Protein AF-A0A3A4JQU1-F1 (afdb_monomer_lite)

Foldseek 3Di:
DVVLLVVLLVLLVVLLVVLLVLCVVCPPPLLVSLQVNLQSLLVSLVVQQVSFDPPDPQDGDGLNLLSLLQNCQPSAPSSNVSSLVSNLVSLVVSDGLCSQLSNVLSVLSNVLSNVLNVVCVVPVVCLPLVNLLVSQLVSQVVSLVSLVSRPPCSVVCCVVCVVVCNPPRSVSSSVSSVSNVVSVVVVVVVVVVVVVVVVVCCCQQPDLDWDFDADPPQQAGCFTHPNVCVVVVHPGVVSRRDGDPDDDDPVVVVVVVPDPDDDDPDDPPDDPPPPPPDDPPDDDDDDD

Sequence (288 aa):
MILELIQNVALLVTLAVGLQILARRFEGRPLLYGLTTGVLFGAVGIAGMMTPMRFSPGVIYDGRSIVLSLAGLFGGPIAAIPAAVLCGAYRMHLGGAGALAGVSVVIEATALGVALHRLRQRNEAWVNPMRLWLFGLLVHVIMLLLQLMIPNSGWALLRRIGPSVLVFYPLGFLLIAQIFLDGERRRKAVKALRESEERYRGMFDNNHAVMLLLDPDQGRIVDANPAACDFYGWPADRLSRRRFPRRPSPAASRRRAKAPASPSPAAPGGWSCCASPWTPASRPSTRR

Secondary structure (DSSP, 8-state):
-HHHHHHHHHHHHHHHHHHHHHHHHTTT-HHHHHHHHHHHHHHHHHHHHHS-EEEETTEEE-SHHHHHHHHHHHHHHHHHHHHHHHHHHHHHHH-STTHHHHHHHHHHHHHHHHHHHHHHHH-GGGGSHHHHHHHHHHHHHHHHHGGGGSTTTHHHHHHHHHHHHHHHHHHHHHHHHHHHHHHHHHHHHHHHHHHHHHHHHHHHHT-SS--EEE-TTT-BEEEE-HHHHHHHTS-HHHHTTSBP-PPPPHHHHHHHTTS--------TT----------PPPPP----

Radius of gyration: 33.65 Å; chains: 1; bounding box: 87×35×104 Å

Structure (mmCIF, N/CA/C/O backbone):
data_AF-A0A3A4JQU1-F1
#
_entry.id   AF-A0A3A4JQU1-F1
#
loop_
_atom_site.group_PDB
_atom_site.id
_atom_site.type_symbol
_atom_site.label_atom_id
_atom_site.label_alt_id
_atom_site.label_comp_id
_atom_site.label_asym_id
_atom_site.label_entity_id
_atom_site.label_seq_id
_atom_site.pdbx_PDB_ins_code
_atom_site.Cartn_x
_atom_site.Cartn_y
_atom_site.Cartn_z
_atom_site.occupancy
_atom_site.B_iso_or_equiv
_atom_site.auth_seq_id
_atom_site.auth_comp_id
_atom_site.auth_asym_id
_atom_site.auth_atom_id
_atom_site.pdbx_PDB_model_num
ATOM 1 N N . MET A 1 1 ? 3.089 -12.435 -21.900 1.00 62.28 1 MET A N 1
ATOM 2 C CA . MET A 1 1 ? 2.448 -11.139 -21.589 1.00 62.28 1 MET A CA 1
ATOM 3 C C . MET A 1 1 ? 1.292 -11.255 -20.593 1.00 62.28 1 MET A C 1
ATOM 5 O O . MET A 1 1 ? 1.471 -10.818 -19.469 1.00 62.28 1 MET A O 1
ATOM 9 N N . ILE A 1 2 ? 0.132 -11.852 -20.923 1.00 66.88 2 ILE A N 1
ATOM 10 C CA . ILE A 1 2 ? -1.003 -11.930 -19.964 1.00 66.88 2 ILE A CA 1
ATOM 11 C C . ILE A 1 2 ? -0.654 -12.782 -18.729 1.00 66.88 2 ILE A C 1
ATOM 13 O O . ILE A 1 2 ? -0.914 -12.363 -17.607 1.00 66.88 2 ILE A O 1
ATOM 17 N N . LEU A 1 3 ? -0.001 -13.935 -18.919 1.00 67.31 3 LEU A N 1
ATOM 18 C CA . LEU A 1 3 ? 0.412 -14.815 -17.816 1.00 67.31 3 LEU A CA 1
ATOM 19 C C . LEU A 1 3 ? 1.391 -14.130 -16.842 1.00 67.31 3 LEU A C 1
ATOM 21 O O . LEU A 1 3 ? 1.248 -14.255 -15.631 1.00 67.31 3 LEU A O 1
ATOM 25 N N . GLU A 1 4 ? 2.342 -13.357 -17.370 1.00 67.38 4 GLU A N 1
ATOM 26 C CA . GLU A 1 4 ? 3.329 -12.600 -16.581 1.00 67.38 4 GLU A CA 1
ATOM 27 C C . GLU A 1 4 ? 2.659 -11.455 -15.805 1.00 67.38 4 GLU A C 1
ATOM 29 O O . GLU A 1 4 ? 3.001 -11.182 -14.655 1.00 67.38 4 GLU A O 1
ATOM 34 N N . LEU A 1 5 ? 1.652 -10.807 -16.402 1.00 65.44 5 LEU A N 1
ATOM 35 C CA . LEU A 1 5 ? 0.850 -9.791 -15.723 1.00 65.44 5 LEU A CA 1
ATOM 36 C C . LEU A 1 5 ? 0.054 -10.403 -14.559 1.00 65.44 5 LEU A C 1
ATOM 38 O O . LEU A 1 5 ? 0.039 -9.843 -13.465 1.00 65.44 5 LEU A O 1
ATOM 42 N N . ILE A 1 6 ? -0.549 -11.577 -14.770 1.00 70.06 6 ILE A N 1
ATOM 43 C CA . ILE A 1 6 ? -1.281 -12.315 -13.732 1.00 70.06 6 ILE A CA 1
ATOM 44 C C . ILE A 1 6 ? -0.345 -12.720 -12.586 1.00 70.06 6 ILE A C 1
ATOM 46 O O . ILE A 1 6 ? -0.696 -12.530 -11.423 1.00 70.06 6 ILE A O 1
ATOM 50 N N . GLN A 1 7 ? 0.857 -13.222 -12.887 1.00 71.31 7 GLN A N 1
ATOM 51 C CA . GLN A 1 7 ? 1.850 -13.588 -11.869 1.00 71.31 7 GLN A CA 1
ATOM 52 C C . GLN A 1 7 ? 2.287 -12.384 -11.023 1.00 71.31 7 GLN A C 1
ATOM 54 O O . GLN A 1 7 ? 2.342 -12.480 -9.796 1.00 71.31 7 GLN A O 1
ATOM 59 N N . ASN A 1 8 ? 2.518 -11.228 -11.651 1.00 68.38 8 ASN A N 1
ATOM 60 C CA . ASN A 1 8 ? 2.860 -9.995 -10.939 1.00 68.38 8 ASN A CA 1
ATOM 61 C C . ASN A 1 8 ? 1.721 -9.505 -10.033 1.00 68.38 8 ASN A C 1
ATOM 63 O O . ASN A 1 8 ? 1.962 -9.108 -8.892 1.00 68.38 8 ASN A O 1
ATOM 67 N N . VAL A 1 9 ? 0.470 -9.582 -10.496 1.00 69.75 9 VAL A N 1
ATOM 68 C CA . VAL A 1 9 ? -0.702 -9.263 -9.665 1.00 69.75 9 VAL A CA 1
ATOM 69 C C . VAL A 1 9 ? -0.834 -10.252 -8.501 1.00 69.75 9 VAL A C 1
ATOM 71 O O . VAL A 1 9 ? -1.075 -9.828 -7.373 1.00 69.75 9 VAL A O 1
ATOM 74 N N . ALA A 1 10 ? -0.612 -11.549 -8.725 1.00 73.62 10 ALA A N 1
ATOM 75 C CA . ALA A 1 10 ? -0.667 -12.567 -7.675 1.00 73.62 10 ALA A CA 1
ATOM 76 C C . ALA A 1 10 ? 0.396 -12.346 -6.583 1.00 73.62 10 ALA A C 1
ATOM 78 O O . ALA A 1 10 ? 0.089 -12.453 -5.392 1.00 73.62 10 ALA A O 1
ATOM 79 N N . LEU A 1 11 ? 1.621 -11.969 -6.963 1.00 74.94 11 LEU A N 1
ATOM 80 C CA . LEU A 1 11 ? 2.681 -11.585 -6.024 1.00 74.94 11 LEU A CA 1
ATOM 81 C C . LEU A 1 11 ? 2.269 -10.378 -5.170 1.00 74.94 11 LEU A C 1
ATOM 83 O O . LEU A 1 11 ? 2.434 -10.389 -3.950 1.00 74.94 11 LEU A O 1
ATOM 87 N N . LEU A 1 12 ? 1.672 -9.363 -5.795 1.00 71.69 12 LEU A N 1
ATOM 88 C CA . LEU A 1 12 ? 1.203 -8.152 -5.119 1.00 71.69 12 LEU A CA 1
ATOM 89 C C . LEU A 1 12 ? 0.024 -8.414 -4.169 1.00 71.69 12 LEU A C 1
ATOM 91 O O . LEU A 1 12 ? -0.039 -7.839 -3.082 1.00 71.69 12 LEU A O 1
ATOM 95 N N . VAL A 1 13 ? -0.890 -9.314 -4.533 1.00 74.31 13 VAL A N 1
ATOM 96 C CA . VAL A 1 13 ? -1.981 -9.749 -3.646 1.00 74.31 13 VAL A CA 1
ATOM 97 C C . VAL A 1 13 ? -1.434 -10.565 -2.473 1.00 74.31 13 VAL A C 1
ATOM 99 O O . VAL A 1 13 ? -1.819 -10.335 -1.327 1.00 74.31 13 VAL A O 1
ATOM 102 N N . THR A 1 14 ? -0.484 -11.466 -2.727 1.00 78.44 14 THR A N 1
ATOM 103 C CA . THR A 1 14 ? 0.182 -12.256 -1.677 1.00 78.44 14 THR A CA 1
ATOM 104 C C . THR A 1 14 ? 0.892 -11.344 -0.677 1.00 78.44 14 THR A C 1
ATOM 106 O O . THR A 1 14 ? 0.777 -11.531 0.534 1.00 78.44 14 THR A O 1
ATOM 109 N N . LEU A 1 15 ? 1.549 -10.294 -1.170 1.00 78.94 15 LEU A N 1
ATOM 110 C CA . LEU A 1 15 ? 2.153 -9.248 -0.353 1.00 78.94 15 LEU A CA 1
ATOM 111 C C . LEU A 1 15 ? 1.121 -8.518 0.517 1.00 78.94 15 LEU A C 1
ATOM 113 O O . LEU A 1 15 ? 1.362 -8.318 1.707 1.00 78.94 15 LEU A O 1
ATOM 117 N N . ALA A 1 16 ? -0.041 -8.166 -0.043 1.00 72.75 16 ALA A N 1
ATOM 118 C CA . ALA A 1 16 ? -1.130 -7.538 0.706 1.00 72.75 16 ALA A CA 1
ATOM 119 C C . ALA A 1 16 ? -1.563 -8.394 1.904 1.00 72.75 16 ALA A C 1
ATOM 121 O O . ALA A 1 16 ? -1.703 -7.895 3.023 1.00 72.75 16 ALA A O 1
ATOM 122 N N . VAL A 1 17 ? -1.723 -9.702 1.687 1.00 74.69 17 VAL A N 1
ATOM 123 C CA . VAL A 1 17 ? -2.080 -10.659 2.743 1.00 74.69 17 VAL A CA 1
ATOM 124 C C . VAL A 1 17 ? -0.936 -10.831 3.750 1.00 74.69 17 VAL A C 1
ATOM 126 O O . VAL A 1 17 ? -1.167 -10.811 4.960 1.00 74.69 17 VAL A O 1
ATOM 129 N N . GLY A 1 18 ? 0.308 -10.933 3.281 1.00 78.00 18 GLY A N 1
ATOM 130 C CA . GLY A 1 18 ? 1.489 -11.056 4.139 1.00 78.00 18 GLY A CA 1
ATOM 131 C C . GLY A 1 18 ? 1.634 -9.875 5.101 1.00 78.00 18 GLY A C 1
ATOM 132 O O . GLY A 1 18 ? 1.809 -10.067 6.305 1.00 78.00 18 GLY A O 1
ATOM 133 N N . LEU A 1 19 ? 1.453 -8.649 4.610 1.00 76.06 19 LEU A N 1
ATOM 134 C CA . LEU A 1 19 ? 1.506 -7.440 5.439 1.00 76.06 19 LEU A CA 1
ATOM 135 C C . LEU A 1 19 ? 0.354 -7.362 6.427 1.00 76.06 19 LEU A C 1
ATOM 137 O O . LEU A 1 19 ? 0.529 -6.914 7.563 1.00 76.06 19 LEU A O 1
ATOM 141 N N . GLN A 1 20 ? -0.811 -7.880 6.045 1.00 73.56 20 GLN A N 1
ATOM 142 C CA . GLN A 1 20 ? -1.904 -8.027 6.982 1.00 73.56 20 GLN A CA 1
ATOM 143 C C . GLN A 1 20 ? -1.524 -8.936 8.165 1.00 73.56 20 GLN A C 1
ATOM 145 O O . GLN A 1 20 ? -1.777 -8.576 9.321 1.00 73.56 20 GLN A O 1
ATOM 150 N N . ILE A 1 21 ? -0.904 -10.083 7.91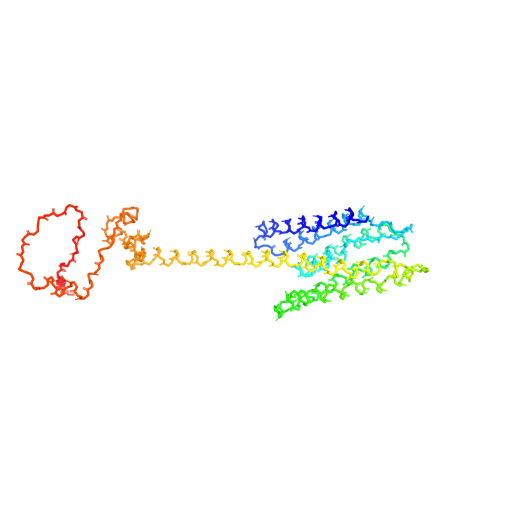3 1.00 78.25 21 ILE A N 1
ATOM 151 C CA . ILE A 1 21 ? -0.445 -10.986 8.977 1.00 78.25 21 ILE A CA 1
ATOM 152 C C . ILE A 1 21 ? 0.622 -10.292 9.834 1.00 78.25 21 ILE A C 1
ATOM 154 O O . ILE A 1 21 ? 0.538 -10.293 11.064 1.00 78.25 21 ILE A O 1
ATOM 158 N N . LEU A 1 22 ? 1.573 -9.616 9.190 1.00 79.75 22 LEU A N 1
ATOM 159 C CA . LEU A 1 22 ? 2.697 -8.963 9.851 1.00 79.75 22 LEU A CA 1
ATOM 160 C C . LEU A 1 22 ? 2.257 -7.847 10.804 1.00 79.75 22 LEU A C 1
ATOM 162 O O . LEU A 1 22 ? 2.709 -7.798 11.948 1.00 79.75 22 LEU A O 1
ATOM 166 N N . ALA A 1 23 ? 1.309 -7.002 10.387 1.00 76.44 23 ALA A N 1
ATOM 167 C CA . ALA A 1 23 ? 0.811 -5.931 11.251 1.00 76.44 23 ALA A CA 1
ATOM 168 C C . ALA A 1 23 ? 0.015 -6.444 12.460 1.00 76.44 23 ALA A C 1
ATOM 170 O O . ALA A 1 23 ? -0.083 -5.726 13.447 1.00 76.44 23 ALA A O 1
ATOM 171 N N . ARG A 1 24 ? -0.526 -7.672 12.421 1.00 75.31 24 ARG A N 1
ATOM 172 C CA . ARG A 1 24 ? -1.106 -8.308 13.620 1.00 75.31 24 ARG A CA 1
ATOM 173 C C . ARG A 1 24 ? -0.022 -8.859 14.546 1.00 75.31 24 ARG A C 1
ATOM 175 O O . ARG A 1 24 ? -0.176 -8.832 15.757 1.00 75.31 24 ARG A O 1
ATOM 182 N N . ARG A 1 25 ? 1.070 -9.383 13.982 1.00 82.06 25 ARG A N 1
ATOM 183 C CA . ARG A 1 25 ? 2.142 -10.035 14.749 1.00 82.06 25 ARG A CA 1
ATOM 184 C C . ARG A 1 25 ? 3.042 -9.048 15.491 1.00 82.06 25 ARG A C 1
ATOM 186 O O . ARG A 1 25 ? 3.527 -9.381 16.566 1.00 82.06 25 ARG A O 1
ATOM 193 N N . PHE A 1 26 ? 3.271 -7.867 14.923 1.00 81.38 26 PHE A N 1
ATOM 194 C CA . PHE A 1 26 ? 4.169 -6.842 15.472 1.00 81.38 26 PHE A CA 1
ATOM 195 C C . PHE A 1 26 ? 3.423 -5.636 16.060 1.00 81.38 26 PHE A C 1
ATOM 197 O O . PHE A 1 26 ? 3.958 -4.523 16.101 1.00 81.38 26 PHE A O 1
ATOM 204 N N . GLU A 1 27 ? 2.191 -5.848 16.526 1.00 75.00 27 GLU A N 1
ATOM 205 C CA . GLU A 1 27 ? 1.422 -4.817 17.218 1.00 75.00 27 GLU A CA 1
ATOM 206 C C . GLU A 1 27 ? 2.215 -4.319 18.448 1.00 75.00 27 GLU A C 1
ATOM 208 O O . GLU A 1 27 ? 2.646 -5.106 19.288 1.00 75.00 27 GLU A O 1
ATOM 213 N N . GLY A 1 28 ? 2.505 -3.012 18.501 1.00 77.38 28 GLY A N 1
ATOM 214 C CA . GLY A 1 28 ? 3.298 -2.381 19.569 1.00 77.38 28 GLY A CA 1
ATOM 215 C C . GLY A 1 28 ? 4.801 -2.189 19.299 1.00 77.38 28 GLY A C 1
ATOM 216 O O . GLY A 1 28 ? 5.469 -1.545 20.104 1.00 77.38 28 GLY A O 1
ATOM 217 N N . ARG A 1 29 ? 5.361 -2.671 18.175 1.00 87.69 29 ARG A N 1
ATOM 218 C CA . ARG A 1 29 ? 6.782 -2.452 17.809 1.00 87.69 29 ARG A CA 1
ATOM 219 C C . ARG A 1 29 ? 6.925 -1.813 16.415 1.00 87.69 29 ARG A C 1
ATOM 221 O O . ARG A 1 29 ? 7.234 -2.518 15.451 1.00 87.69 29 ARG A O 1
ATOM 228 N N . PRO A 1 30 ? 6.742 -0.482 16.282 1.00 86.00 30 PRO A N 1
ATOM 229 C CA . PRO A 1 30 ? 6.632 0.186 14.979 1.00 86.00 30 PRO A CA 1
ATOM 230 C C . PRO A 1 30 ? 7.903 0.085 14.124 1.00 86.00 30 PRO A C 1
ATOM 232 O O . PRO A 1 30 ? 7.806 -0.066 12.908 1.00 86.00 30 PRO A O 1
ATOM 235 N N . LEU A 1 31 ? 9.089 0.102 14.746 1.00 87.88 31 LEU A N 1
ATOM 236 C CA . LEU A 1 31 ? 10.363 -0.027 14.031 1.00 87.88 31 LEU A CA 1
ATOM 237 C C . LEU A 1 31 ? 10.530 -1.419 13.401 1.00 87.88 31 LEU A C 1
ATOM 239 O O . LEU A 1 31 ? 10.843 -1.524 12.218 1.00 87.88 31 LEU A O 1
ATOM 243 N N . LEU A 1 32 ? 10.277 -2.486 14.170 1.00 87.62 32 LEU A N 1
ATOM 244 C CA . LEU A 1 32 ? 10.359 -3.864 13.670 1.00 87.62 32 LEU A CA 1
ATOM 245 C C . LEU A 1 32 ? 9.312 -4.128 12.591 1.00 87.62 32 LEU A C 1
ATOM 247 O O . LEU A 1 32 ? 9.628 -4.751 11.579 1.00 87.62 32 LEU A O 1
ATOM 251 N N . TYR A 1 33 ? 8.089 -3.628 12.777 1.00 87.75 33 TYR A N 1
ATOM 252 C CA . TYR A 1 33 ? 7.047 -3.716 11.759 1.00 87.75 33 TYR A CA 1
ATOM 253 C C . TYR A 1 33 ? 7.476 -3.033 10.454 1.00 87.75 33 TYR A C 1
ATOM 255 O O . TYR A 1 33 ? 7.357 -3.632 9.388 1.00 87.75 33 TYR A O 1
ATOM 263 N N . GLY A 1 34 ? 8.029 -1.817 10.525 1.00 87.94 34 GLY A N 1
ATOM 264 C CA . GLY A 1 34 ? 8.513 -1.092 9.350 1.00 87.94 34 GLY A CA 1
ATOM 265 C C . GLY A 1 34 ? 9.653 -1.817 8.631 1.00 87.94 34 GLY A C 1
ATOM 266 O O . GLY A 1 34 ? 9.590 -1.993 7.416 1.00 87.94 34 GLY A O 1
ATOM 267 N N . LEU A 1 35 ? 10.652 -2.305 9.374 1.00 91.38 35 LEU A N 1
ATOM 268 C CA . LEU A 1 35 ? 11.801 -3.015 8.805 1.00 91.38 35 LEU A CA 1
ATOM 269 C C . LEU A 1 35 ? 11.381 -4.327 8.124 1.00 91.38 35 LEU A C 1
ATOM 271 O O . LEU A 1 35 ? 11.733 -4.573 6.974 1.00 91.38 35 LEU A O 1
ATOM 275 N N . THR A 1 36 ? 10.587 -5.150 8.813 1.00 89.62 36 THR A N 1
ATOM 276 C CA . THR A 1 36 ? 10.103 -6.436 8.279 1.00 89.62 36 THR A CA 1
ATOM 277 C C . THR A 1 36 ? 9.179 -6.241 7.076 1.00 89.62 36 THR A C 1
ATOM 279 O O . THR A 1 36 ? 9.298 -6.963 6.088 1.00 89.62 36 THR A O 1
ATOM 282 N N . THR A 1 37 ? 8.324 -5.215 7.109 1.00 89.25 37 THR A N 1
ATOM 283 C CA . THR A 1 37 ? 7.505 -4.792 5.964 1.00 89.25 37 THR A CA 1
ATOM 284 C C . THR A 1 37 ? 8.382 -4.393 4.778 1.00 89.25 37 THR A C 1
ATOM 286 O O . THR A 1 37 ? 8.141 -4.848 3.662 1.00 89.25 37 THR A O 1
ATOM 289 N N . GLY A 1 38 ? 9.427 -3.595 5.010 1.00 91.88 38 GLY A N 1
ATOM 290 C CA . GLY A 1 38 ? 10.372 -3.180 3.973 1.00 91.88 38 GLY A CA 1
ATOM 291 C C . GLY A 1 38 ? 11.119 -4.348 3.333 1.00 91.88 38 GLY A C 1
ATOM 292 O O . GLY A 1 38 ? 11.214 -4.420 2.110 1.00 91.88 38 GLY A O 1
ATOM 293 N N . VAL A 1 39 ? 11.582 -5.308 4.138 1.00 92.62 39 VAL A N 1
ATOM 294 C CA . VAL A 1 39 ? 12.210 -6.541 3.633 1.00 92.62 39 VAL A CA 1
ATOM 295 C C . VAL A 1 39 ? 11.231 -7.347 2.779 1.00 92.62 39 VAL A C 1
ATOM 297 O O . VAL A 1 39 ? 11.609 -7.817 1.710 1.00 92.62 39 VAL A O 1
ATOM 300 N N . LEU A 1 40 ? 9.967 -7.466 3.197 1.00 91.38 40 LEU A N 1
ATOM 301 C CA . LEU A 1 40 ? 8.946 -8.187 2.437 1.00 91.38 40 LEU A CA 1
ATOM 302 C C . LEU A 1 40 ? 8.645 -7.510 1.088 1.00 91.38 40 LEU A C 1
ATOM 304 O O . LEU A 1 40 ? 8.607 -8.185 0.061 1.00 91.38 40 LEU A O 1
ATOM 308 N N . PHE A 1 41 ? 8.487 -6.180 1.071 1.00 91.94 41 PHE A N 1
ATOM 309 C CA . PHE A 1 41 ? 8.359 -5.409 -0.171 1.00 91.94 41 PHE A CA 1
ATOM 310 C C . PHE A 1 41 ? 9.585 -5.597 -1.076 1.00 91.94 41 PHE A C 1
ATOM 312 O O . PHE A 1 41 ? 9.427 -5.808 -2.277 1.00 91.94 41 PHE A O 1
ATOM 319 N N . GLY A 1 42 ? 10.796 -5.571 -0.512 1.00 91.56 42 GLY A N 1
ATOM 320 C CA . GLY A 1 42 ? 12.036 -5.827 -1.246 1.00 91.56 42 GLY A CA 1
ATOM 321 C C . GLY A 1 42 ? 12.085 -7.230 -1.857 1.00 91.56 42 GLY A C 1
ATOM 322 O O . GLY A 1 42 ? 12.377 -7.373 -3.040 1.00 91.56 42 GLY A O 1
ATOM 323 N N . ALA A 1 43 ? 11.724 -8.262 -1.092 1.00 90.44 43 ALA A N 1
ATOM 324 C CA . ALA A 1 43 ? 11.673 -9.643 -1.571 1.00 90.44 43 ALA A CA 1
ATOM 325 C C . ALA A 1 43 ? 10.663 -9.820 -2.716 1.00 90.44 43 ALA A C 1
ATOM 327 O O . ALA A 1 43 ? 10.971 -10.466 -3.715 1.00 90.44 43 ALA A O 1
ATOM 328 N N . VAL A 1 44 ? 9.483 -9.201 -2.612 1.00 88.12 44 VAL A N 1
ATOM 329 C CA . VAL A 1 44 ? 8.475 -9.234 -3.683 1.00 88.12 44 VAL A CA 1
ATOM 330 C C . VAL A 1 44 ? 8.930 -8.452 -4.914 1.00 88.12 44 VAL A C 1
ATOM 332 O O . VAL A 1 44 ? 8.718 -8.907 -6.035 1.00 88.12 44 VAL A O 1
ATOM 335 N N . GLY A 1 45 ? 9.608 -7.318 -4.729 1.00 87.81 45 GLY A N 1
ATOM 336 C CA . GLY A 1 45 ? 10.221 -6.574 -5.828 1.00 87.81 45 GLY A CA 1
ATOM 337 C C . GLY A 1 45 ? 11.284 -7.395 -6.565 1.00 87.81 45 GLY A C 1
ATOM 338 O O . GLY A 1 45 ? 11.268 -7.445 -7.793 1.00 87.81 45 GLY A O 1
ATOM 339 N N . ILE A 1 46 ? 12.145 -8.108 -5.830 1.00 89.94 46 ILE A N 1
ATOM 340 C CA . ILE A 1 46 ? 13.135 -9.038 -6.397 1.00 89.94 46 ILE A CA 1
ATOM 341 C C . ILE A 1 46 ? 12.443 -10.197 -7.128 1.00 89.94 46 ILE A C 1
ATOM 343 O O . ILE A 1 46 ? 12.815 -10.509 -8.255 1.00 89.94 46 ILE A O 1
ATOM 347 N N . ALA A 1 47 ? 11.402 -10.800 -6.550 1.00 84.94 47 ALA A N 1
ATOM 348 C CA . ALA A 1 47 ? 10.641 -11.863 -7.210 1.00 84.94 47 ALA A CA 1
ATOM 349 C C . ALA A 1 47 ? 10.003 -11.390 -8.534 1.00 84.94 47 ALA A C 1
ATOM 351 O O . ALA A 1 47 ? 10.032 -12.111 -9.534 1.00 84.94 47 ALA A O 1
ATOM 352 N N . GLY A 1 48 ? 9.501 -10.151 -8.573 1.00 80.12 48 GLY A N 1
ATOM 353 C CA . GLY A 1 48 ? 9.034 -9.516 -9.808 1.00 80.12 48 GLY A CA 1
ATOM 354 C C . GLY A 1 48 ? 10.155 -9.313 -10.836 1.00 80.12 48 GLY A C 1
ATOM 355 O O . GLY A 1 48 ? 9.951 -9.535 -12.025 1.00 80.12 48 GLY A O 1
ATOM 356 N N . MET A 1 49 ? 11.369 -8.968 -10.393 1.00 82.38 49 MET A N 1
ATOM 357 C CA . MET A 1 49 ? 12.550 -8.863 -11.265 1.00 82.38 49 MET A CA 1
ATOM 358 C C . MET A 1 49 ? 13.026 -10.224 -11.806 1.00 82.38 49 MET A C 1
ATOM 360 O O . MET A 1 49 ? 13.606 -10.272 -12.890 1.00 82.38 49 MET A O 1
ATOM 364 N N . MET A 1 50 ? 12.793 -11.322 -11.074 1.00 79.12 50 MET A N 1
ATOM 365 C CA . MET A 1 50 ? 13.139 -12.694 -11.488 1.00 79.12 50 MET A CA 1
ATOM 366 C C . MET A 1 50 ? 12.213 -13.254 -12.574 1.00 79.12 50 MET A C 1
ATOM 368 O O . MET A 1 50 ? 12.593 -14.182 -13.287 1.00 79.12 50 MET A O 1
ATOM 372 N N . THR A 1 51 ? 11.027 -12.668 -12.743 1.00 72.62 51 THR A N 1
ATOM 373 C CA . THR A 1 51 ? 10.045 -13.028 -13.778 1.00 72.62 51 THR A CA 1
ATOM 374 C C . THR A 1 51 ? 9.849 -11.872 -14.770 1.00 72.62 51 THR A C 1
ATOM 376 O O . THR A 1 51 ? 8.740 -11.363 -14.942 1.00 72.62 51 THR A O 1
ATOM 379 N N . PRO A 1 52 ? 10.929 -11.402 -15.429 1.00 69.31 52 PRO A N 1
ATOM 380 C CA . PRO A 1 52 ? 10.859 -10.198 -16.233 1.00 69.31 52 PRO A CA 1
ATOM 381 C C . PRO A 1 52 ? 10.082 -10.444 -17.525 1.00 69.31 52 PRO A C 1
ATOM 383 O O . PRO A 1 52 ? 10.327 -11.433 -18.219 1.00 69.31 52 PRO A O 1
ATOM 386 N N . MET A 1 53 ? 9.238 -9.490 -17.922 1.00 64.44 53 MET A N 1
ATOM 387 C CA . MET A 1 53 ? 8.689 -9.495 -19.277 1.00 64.44 53 MET A CA 1
ATOM 388 C C . MET A 1 53 ? 9.824 -9.187 -20.261 1.00 64.44 53 MET A C 1
ATOM 390 O O . MET A 1 53 ? 10.358 -8.072 -20.296 1.00 64.44 53 MET A O 1
ATOM 394 N N . ARG A 1 54 ? 10.239 -10.191 -21.041 1.00 58.38 54 ARG A N 1
ATOM 395 C CA . ARG A 1 54 ? 11.352 -10.076 -21.996 1.00 58.38 54 ARG A CA 1
ATOM 396 C C . ARG A 1 54 ? 10.847 -9.537 -23.332 1.00 58.38 54 ARG A C 1
ATOM 398 O O . ARG A 1 54 ? 10.269 -10.270 -24.127 1.00 58.38 54 ARG A O 1
ATOM 405 N N . PHE A 1 55 ? 11.087 -8.252 -23.595 1.00 58.47 55 PHE A N 1
ATOM 406 C CA . PHE A 1 55 ? 10.669 -7.597 -24.842 1.00 58.47 55 PHE A CA 1
ATOM 407 C C . PHE A 1 55 ? 11.790 -7.473 -25.892 1.00 58.47 55 PHE A C 1
ATOM 409 O O . PHE A 1 55 ? 11.473 -7.334 -27.074 1.00 58.47 55 PHE A O 1
ATOM 416 N N . SER A 1 56 ? 13.062 -7.498 -25.467 1.00 56.00 56 SER A N 1
ATOM 417 C CA . SER A 1 56 ? 14.295 -7.443 -26.281 1.00 56.00 56 SER A CA 1
ATOM 418 C C . SER A 1 56 ? 15.502 -7.894 -25.422 1.00 56.00 56 SER A C 1
ATOM 420 O O . SER A 1 56 ? 15.409 -7.777 -24.192 1.00 56.00 56 SER A O 1
ATOM 422 N N . PRO A 1 57 ? 16.626 -8.397 -25.982 1.00 52.12 57 PRO A N 1
ATOM 423 C CA . PRO A 1 57 ? 17.800 -8.778 -25.192 1.00 52.12 57 PRO A CA 1
ATOM 424 C C . PRO A 1 57 ? 18.312 -7.612 -24.327 1.00 52.12 57 PRO A C 1
ATOM 426 O O . PRO A 1 57 ? 18.589 -6.527 -24.830 1.00 52.12 57 PRO A O 1
ATOM 429 N N . GLY A 1 58 ? 18.416 -7.822 -23.011 1.00 54.72 58 GLY A N 1
ATOM 430 C CA . GLY A 1 58 ? 18.960 -6.837 -22.060 1.00 54.72 58 GLY A CA 1
ATOM 431 C C . GLY A 1 58 ? 17.968 -5.808 -21.497 1.00 54.72 58 GLY A C 1
ATOM 432 O O . GLY A 1 58 ? 18.342 -5.031 -20.615 1.00 54.72 58 GLY A O 1
ATOM 433 N N . VAL A 1 59 ? 16.703 -5.813 -21.936 1.00 56.38 59 VAL A N 1
ATOM 434 C CA . VAL A 1 59 ? 15.667 -4.890 -21.445 1.00 56.38 59 VAL A CA 1
ATOM 435 C C . VAL A 1 59 ? 14.606 -5.652 -20.648 1.00 56.38 59 VAL A C 1
ATOM 437 O O . VAL A 1 59 ? 13.813 -6.410 -21.202 1.00 56.38 59 VAL A O 1
ATOM 440 N N . ILE A 1 60 ? 14.606 -5.432 -19.332 1.00 61.06 60 ILE A N 1
ATOM 441 C CA . ILE A 1 60 ? 13.745 -6.098 -18.346 1.00 61.06 60 ILE A CA 1
ATOM 442 C C . ILE A 1 60 ? 12.711 -5.098 -17.817 1.00 61.06 60 ILE A C 1
ATOM 444 O O . ILE A 1 60 ? 13.098 -4.061 -17.274 1.00 61.06 60 ILE A O 1
ATOM 448 N N . TYR A 1 61 ? 11.422 -5.430 -17.954 1.00 65.62 61 TYR A N 1
ATOM 449 C CA . TYR A 1 61 ? 10.304 -4.700 -17.347 1.00 65.62 61 TYR A CA 1
ATOM 450 C C . TYR A 1 61 ? 9.560 -5.604 -16.373 1.00 65.62 61 TYR A C 1
ATOM 452 O O . TYR A 1 61 ? 9.199 -6.731 -16.710 1.00 65.62 61 TYR A O 1
ATOM 460 N N . ASP A 1 62 ? 9.323 -5.086 -15.176 1.00 73.25 62 ASP A N 1
ATOM 461 C CA . ASP A 1 62 ? 8.658 -5.783 -14.081 1.00 73.25 62 ASP A CA 1
ATOM 462 C C . ASP A 1 62 ? 7.694 -4.825 -13.354 1.00 73.25 62 ASP A C 1
ATOM 464 O O . ASP A 1 62 ? 7.592 -3.642 -13.689 1.00 73.25 62 ASP A O 1
ATOM 468 N N . GLY A 1 63 ? 6.937 -5.343 -12.386 1.00 74.25 63 GLY A N 1
ATOM 469 C CA . GLY A 1 63 ? 5.998 -4.566 -11.569 1.00 74.25 63 GLY A CA 1
ATOM 470 C C . GLY A 1 63 ? 6.638 -3.799 -10.403 1.00 74.25 63 GLY A C 1
ATOM 471 O O . GLY A 1 63 ? 5.914 -3.384 -9.496 1.00 74.25 63 GLY A O 1
ATOM 472 N N . ARG A 1 64 ? 7.971 -3.627 -10.356 1.00 87.12 64 ARG A N 1
ATOM 473 C CA . ARG A 1 64 ? 8.663 -3.122 -9.153 1.00 87.12 64 ARG A CA 1
ATOM 474 C C . ARG A 1 64 ? 8.322 -1.686 -8.784 1.00 87.12 64 ARG A C 1
ATOM 476 O O . ARG A 1 64 ? 8.345 -1.363 -7.601 1.00 87.12 64 ARG A O 1
ATOM 483 N N . SER A 1 65 ? 8.021 -0.829 -9.761 1.00 90.69 65 SER A N 1
ATOM 484 C CA . SER A 1 65 ? 7.632 0.565 -9.506 1.00 90.69 65 SER A CA 1
ATOM 485 C C . SER A 1 65 ? 6.390 0.608 -8.615 1.00 90.69 65 SER A C 1
ATOM 487 O O . SER A 1 65 ? 6.369 1.323 -7.620 1.00 90.69 65 SER A O 1
ATOM 489 N N . ILE A 1 66 ? 5.407 -0.256 -8.893 1.00 91.12 66 ILE A N 1
ATOM 490 C CA . ILE A 1 66 ? 4.193 -0.404 -8.086 1.00 91.12 66 ILE A CA 1
ATOM 491 C C . ILE A 1 66 ? 4.555 -0.861 -6.669 1.00 91.12 66 ILE A C 1
ATOM 493 O O . ILE A 1 66 ? 4.151 -0.220 -5.701 1.00 91.12 66 ILE A O 1
ATOM 497 N N . VAL A 1 67 ? 5.354 -1.927 -6.537 1.00 91.62 67 VAL A N 1
ATOM 498 C CA . VAL A 1 67 ? 5.784 -2.476 -5.236 1.00 91.62 67 VAL A CA 1
ATOM 499 C C . VAL A 1 67 ? 6.481 -1.405 -4.385 1.00 91.62 67 VAL A C 1
ATOM 501 O O . VAL A 1 67 ? 6.135 -1.221 -3.220 1.00 91.62 67 VAL A O 1
ATOM 504 N N . LEU A 1 68 ? 7.438 -0.675 -4.962 1.00 94.56 68 LEU A N 1
ATOM 505 C CA . LEU A 1 68 ? 8.247 0.326 -4.261 1.00 94.56 68 LEU A CA 1
ATOM 506 C C . LEU A 1 68 ? 7.451 1.586 -3.910 1.00 94.56 68 LEU A C 1
ATOM 508 O O . LEU A 1 68 ? 7.580 2.104 -2.798 1.00 94.56 68 LEU A O 1
ATOM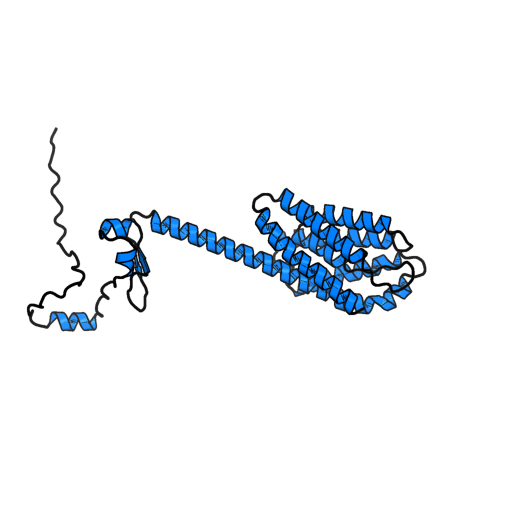 512 N N . SER A 1 69 ? 6.572 2.048 -4.802 1.00 95.25 69 SER A N 1
ATOM 513 C CA . SER A 1 69 ? 5.662 3.152 -4.491 1.00 95.25 69 SER A CA 1
ATOM 514 C C . SER A 1 69 ? 4.680 2.790 -3.379 1.00 95.25 69 SER A C 1
ATOM 516 O O . SER A 1 69 ? 4.419 3.623 -2.511 1.00 95.25 69 SER A O 1
ATOM 518 N N . LEU A 1 70 ? 4.175 1.552 -3.343 1.00 93.75 70 LEU A N 1
ATOM 519 C CA . LEU A 1 70 ? 3.331 1.060 -2.248 1.00 93.75 70 LEU A CA 1
ATOM 520 C C . LEU A 1 70 ? 4.117 0.917 -0.936 1.00 93.75 70 LEU A C 1
ATOM 522 O O . LEU A 1 70 ? 3.599 1.290 0.118 1.00 93.75 70 LEU A O 1
ATOM 526 N N . ALA A 1 71 ? 5.368 0.448 -0.990 1.00 93.88 71 ALA A N 1
ATOM 527 C CA . ALA A 1 71 ? 6.251 0.379 0.176 1.00 93.88 71 ALA A CA 1
ATOM 528 C C . ALA A 1 71 ? 6.430 1.763 0.816 1.00 93.88 71 ALA A C 1
ATOM 530 O O . ALA A 1 71 ? 6.268 1.915 2.029 1.00 93.88 71 ALA A O 1
ATOM 531 N N . GLY A 1 72 ? 6.679 2.782 -0.013 1.00 95.12 72 GLY A N 1
ATOM 532 C CA . GLY A 1 72 ? 6.725 4.178 0.411 1.00 95.12 72 GLY A CA 1
ATOM 533 C C . GLY A 1 72 ? 5.393 4.678 0.957 1.00 95.12 72 GLY A C 1
ATOM 534 O O . GLY A 1 72 ? 5.362 5.215 2.063 1.00 95.12 72 GLY A O 1
ATOM 535 N N . LEU A 1 73 ? 4.291 4.460 0.232 1.00 94.69 73 LEU A N 1
ATOM 536 C CA . LEU A 1 73 ? 2.959 4.943 0.602 1.00 94.69 73 LEU A CA 1
ATOM 537 C C . LEU A 1 73 ? 2.489 4.392 1.951 1.00 94.69 73 LEU A C 1
ATOM 539 O O . LEU A 1 73 ? 2.028 5.153 2.801 1.00 94.69 73 LEU A O 1
ATOM 543 N N . PHE A 1 74 ? 2.599 3.083 2.164 1.00 91.00 74 PHE A N 1
ATOM 544 C CA . PHE A 1 74 ? 2.041 2.422 3.343 1.00 91.00 74 PHE A CA 1
ATOM 545 C C . PHE A 1 74 ? 3.043 2.322 4.490 1.00 91.00 74 PHE A C 1
ATOM 547 O O . PHE A 1 74 ? 2.694 2.621 5.632 1.00 91.00 74 PHE A O 1
ATOM 554 N N . GLY A 1 75 ? 4.292 1.964 4.192 1.00 88.81 75 GLY A N 1
ATOM 555 C CA . GLY A 1 75 ? 5.330 1.752 5.199 1.00 88.81 75 GLY A CA 1
ATOM 556 C C . GLY A 1 75 ? 6.225 2.966 5.475 1.00 88.81 75 GLY A C 1
ATOM 557 O O . GLY A 1 75 ? 7.042 2.921 6.397 1.00 88.81 75 GLY A O 1
ATOM 558 N N . GLY A 1 76 ? 6.073 4.060 4.721 1.00 94.12 76 GLY A N 1
ATOM 559 C CA . GLY A 1 76 ? 6.853 5.282 4.913 1.00 94.12 76 GLY A CA 1
ATOM 560 C C . GLY A 1 76 ? 8.356 5.069 4.676 1.00 94.12 76 GLY A C 1
ATOM 561 O O . GLY A 1 76 ? 8.754 4.062 4.091 1.00 94.12 76 GLY A O 1
ATOM 562 N N . PRO A 1 77 ? 9.228 5.986 5.140 1.00 95.44 77 PRO A N 1
ATOM 563 C CA . PRO A 1 77 ? 10.672 5.878 4.913 1.00 95.44 77 PRO A CA 1
ATOM 564 C C . PRO A 1 77 ? 11.291 4.624 5.554 1.00 95.44 77 PRO A C 1
ATOM 566 O O . PRO A 1 77 ? 12.229 4.058 5.002 1.00 95.44 77 PRO A O 1
ATOM 569 N N . ILE A 1 78 ? 10.742 4.159 6.683 1.00 94.25 78 ILE A N 1
ATOM 570 C CA . ILE A 1 78 ? 11.275 3.017 7.444 1.00 94.25 78 ILE A CA 1
ATOM 571 C C . ILE A 1 78 ? 11.155 1.709 6.648 1.00 94.25 78 ILE A C 1
ATOM 573 O O . ILE A 1 78 ? 12.073 0.897 6.685 1.00 94.25 78 ILE A O 1
ATOM 577 N N . ALA A 1 79 ? 10.059 1.508 5.910 1.00 93.44 79 ALA A N 1
ATOM 578 C CA . ALA A 1 79 ? 9.906 0.344 5.033 1.00 93.44 79 ALA A CA 1
ATOM 579 C C . ALA A 1 79 ? 10.491 0.575 3.631 1.00 93.44 79 ALA A C 1
ATOM 581 O O . ALA A 1 79 ? 11.034 -0.342 3.017 1.00 93.44 79 ALA A O 1
ATOM 582 N N . ALA A 1 80 ? 10.385 1.803 3.126 1.00 95.50 80 ALA A N 1
ATOM 583 C CA . ALA A 1 80 ? 10.839 2.186 1.796 1.00 95.50 80 ALA A CA 1
ATOM 584 C C . ALA A 1 80 ? 12.346 2.001 1.598 1.00 95.50 80 ALA A C 1
ATOM 586 O O . ALA A 1 80 ? 12.761 1.466 0.574 1.00 95.50 80 ALA A O 1
ATOM 587 N N . ILE A 1 81 ? 13.163 2.421 2.570 1.00 96.38 81 ILE A N 1
ATOM 588 C CA . ILE A 1 81 ? 14.625 2.375 2.451 1.00 96.38 81 ILE A CA 1
ATOM 589 C C . ILE A 1 81 ? 15.131 0.926 2.317 1.00 96.38 81 ILE A C 1
ATOM 591 O O . ILE A 1 81 ? 15.812 0.651 1.330 1.00 96.38 81 ILE A O 1
ATOM 595 N N . PRO A 1 82 ? 14.776 -0.029 3.205 1.00 96.50 82 PRO A N 1
ATOM 596 C CA . PRO A 1 82 ? 15.164 -1.430 3.032 1.00 96.50 82 PRO A CA 1
ATOM 597 C C . PRO A 1 82 ? 14.706 -2.023 1.695 1.00 96.50 82 PRO A C 1
ATOM 599 O O . PRO A 1 82 ? 15.487 -2.701 1.030 1.00 96.50 82 PRO A O 1
ATOM 602 N N . ALA A 1 83 ? 13.469 -1.737 1.268 1.00 95.69 83 ALA A N 1
ATOM 603 C CA . ALA A 1 83 ? 12.940 -2.231 -0.002 1.00 95.69 83 ALA A CA 1
ATOM 604 C C . ALA A 1 83 ? 13.739 -1.693 -1.203 1.00 95.69 83 ALA A C 1
ATOM 606 O O . ALA A 1 83 ? 14.109 -2.456 -2.097 1.00 95.69 83 ALA A O 1
ATOM 607 N N . ALA A 1 84 ? 14.045 -0.393 -1.204 1.00 96.44 84 ALA A N 1
ATOM 608 C CA . ALA A 1 84 ? 14.823 0.258 -2.250 1.00 96.44 84 ALA A CA 1
ATOM 609 C C . ALA A 1 84 ? 16.271 -0.242 -2.293 1.00 96.44 84 ALA A C 1
ATOM 611 O O . ALA A 1 84 ? 16.797 -0.466 -3.379 1.00 96.44 84 ALA A O 1
ATOM 612 N N . VAL A 1 85 ? 16.900 -0.469 -1.135 1.00 96.62 85 VAL A N 1
ATOM 613 C CA . VAL A 1 85 ? 18.259 -1.028 -1.056 1.00 96.62 85 VAL A CA 1
ATOM 614 C C . VAL A 1 85 ? 18.294 -2.440 -1.640 1.00 96.62 85 VAL A C 1
ATOM 616 O O . VAL A 1 85 ? 19.130 -2.712 -2.497 1.00 96.62 85 VAL A O 1
ATOM 619 N N . LEU A 1 86 ? 17.364 -3.315 -1.245 1.00 95.62 86 LEU A N 1
ATOM 620 C CA . LEU A 1 86 ? 17.294 -4.691 -1.751 1.00 95.62 86 LEU A CA 1
ATOM 621 C C . LEU A 1 86 ? 17.060 -4.731 -3.268 1.00 95.62 86 LEU A C 1
ATOM 623 O O . LEU A 1 86 ? 17.828 -5.354 -4.001 1.00 95.62 86 LEU A O 1
ATOM 627 N N . CYS A 1 87 ? 16.038 -4.023 -3.750 1.00 93.25 87 CYS A N 1
ATOM 628 C CA . CYS A 1 87 ? 15.709 -3.963 -5.174 1.00 93.25 87 CYS A CA 1
ATOM 629 C C . CYS A 1 87 ? 16.808 -3.275 -5.996 1.00 93.25 87 CYS A C 1
ATOM 631 O O . CYS A 1 87 ? 17.146 -3.736 -7.083 1.00 93.25 87 CYS A O 1
ATOM 633 N N . GLY A 1 88 ? 17.379 -2.180 -5.492 1.00 93.81 88 GLY A N 1
ATOM 634 C CA . GLY A 1 88 ? 18.457 -1.445 -6.150 1.00 93.81 88 GLY A CA 1
ATOM 635 C C . GLY A 1 88 ? 19.729 -2.282 -6.274 1.00 93.81 88 GLY A C 1
ATOM 636 O O . GLY A 1 88 ? 20.292 -2.373 -7.363 1.00 93.81 88 GLY A O 1
ATOM 637 N N . ALA A 1 89 ? 20.135 -2.960 -5.196 1.00 94.62 89 ALA A N 1
ATOM 638 C CA . ALA A 1 89 ? 21.288 -3.857 -5.200 1.00 94.62 89 ALA A CA 1
ATOM 639 C C . ALA A 1 89 ? 21.086 -5.035 -6.163 1.00 94.62 89 ALA A C 1
ATOM 641 O O . ALA A 1 89 ? 21.958 -5.312 -6.988 1.00 94.62 89 ALA A O 1
ATOM 642 N N . TYR A 1 90 ? 19.915 -5.680 -6.129 1.00 92.19 90 TYR A N 1
ATOM 643 C CA . TYR A 1 90 ? 19.602 -6.769 -7.057 1.00 92.19 90 TYR A CA 1
ATOM 644 C C . TYR A 1 90 ? 19.563 -6.290 -8.515 1.00 92.19 90 TYR A C 1
ATOM 646 O O . TYR A 1 90 ? 20.052 -6.971 -9.417 1.00 92.19 90 TYR A O 1
ATOM 654 N N . ARG A 1 91 ? 19.055 -5.076 -8.767 1.00 89.88 91 ARG A N 1
ATOM 655 C CA . ARG A 1 91 ? 19.043 -4.496 -10.113 1.00 89.88 91 ARG A CA 1
ATOM 656 C C . ARG A 1 91 ? 20.448 -4.209 -10.635 1.00 89.88 91 ARG A C 1
ATOM 658 O O . ARG A 1 91 ? 20.705 -4.463 -11.810 1.00 89.88 91 ARG A O 1
ATOM 665 N N . MET A 1 92 ? 21.336 -3.704 -9.783 1.00 90.81 92 MET A N 1
ATOM 666 C CA . MET A 1 92 ? 22.746 -3.511 -10.127 1.00 90.81 92 MET A CA 1
ATOM 667 C C . MET A 1 92 ? 23.442 -4.845 -10.402 1.00 90.81 92 MET A C 1
ATOM 669 O O . MET A 1 92 ? 24.221 -4.933 -11.346 1.00 90.81 92 MET A O 1
ATOM 673 N N . HIS A 1 93 ? 23.106 -5.892 -9.644 1.00 91.19 93 HIS A N 1
ATOM 674 C CA . HIS A 1 93 ? 23.640 -7.237 -9.852 1.00 91.19 93 HIS A CA 1
ATOM 675 C C . HIS A 1 93 ? 23.210 -7.861 -11.192 1.00 91.19 93 HIS A C 1
ATOM 677 O O . HIS A 1 93 ? 24.025 -8.494 -11.854 1.00 91.19 93 HIS A O 1
ATOM 683 N N . LEU A 1 94 ? 21.964 -7.643 -11.634 1.00 85.69 94 LEU A N 1
ATOM 684 C CA . LEU A 1 94 ? 21.490 -8.100 -12.951 1.00 85.69 94 LEU A CA 1
ATOM 685 C C . LEU A 1 94 ? 22.245 -7.456 -14.129 1.00 85.69 94 LEU A C 1
ATOM 687 O O . LEU A 1 94 ? 22.301 -8.043 -15.210 1.00 85.69 94 LEU A O 1
ATOM 691 N N . GLY A 1 95 ? 22.790 -6.250 -13.945 1.00 82.31 95 GLY A N 1
ATOM 692 C CA . GLY A 1 95 ? 23.516 -5.520 -14.982 1.00 82.31 95 GLY A CA 1
ATOM 693 C C . GLY A 1 95 ? 22.680 -5.174 -16.229 1.00 82.31 95 GLY A C 1
ATOM 694 O O . GLY A 1 95 ? 21.446 -5.132 -16.210 1.00 82.31 95 GLY A O 1
ATOM 695 N N . GLY A 1 96 ? 23.374 -4.887 -17.334 1.00 82.56 96 GLY A N 1
ATOM 696 C CA . GLY A 1 96 ? 22.784 -4.572 -18.642 1.00 82.56 96 GLY A CA 1
ATOM 697 C C . GLY A 1 96 ? 22.629 -3.074 -18.942 1.00 82.56 96 GLY A C 1
ATOM 698 O O . GLY A 1 96 ? 22.730 -2.220 -18.063 1.00 82.56 96 GLY A O 1
ATOM 699 N N . ALA A 1 97 ? 22.341 -2.749 -20.208 1.00 75.44 97 ALA A N 1
ATOM 700 C CA . ALA A 1 97 ? 22.268 -1.367 -20.707 1.00 75.44 97 ALA A CA 1
ATOM 701 C C . ALA A 1 97 ? 21.202 -0.496 -20.004 1.00 75.44 97 ALA A C 1
ATOM 703 O O . ALA A 1 97 ? 21.300 0.726 -19.997 1.00 75.44 97 ALA A O 1
ATOM 704 N N . GLY A 1 98 ? 20.193 -1.119 -19.386 1.00 82.62 98 GLY A N 1
ATOM 705 C CA . GLY A 1 98 ? 19.156 -0.446 -18.597 1.00 82.62 98 GLY A CA 1
ATOM 706 C C . GLY A 1 98 ? 19.383 -0.469 -17.082 1.00 82.62 98 GLY A C 1
ATOM 707 O O . GLY A 1 98 ? 18.407 -0.341 -16.336 1.00 82.62 98 GLY A O 1
ATOM 708 N N . ALA A 1 99 ? 20.601 -0.725 -16.593 1.00 86.75 99 ALA A N 1
ATOM 709 C CA . ALA A 1 99 ? 20.885 -0.778 -15.155 1.00 86.75 99 ALA A CA 1
ATOM 710 C C . ALA A 1 99 ? 20.665 0.586 -14.479 1.00 86.75 99 ALA A C 1
ATOM 712 O O . ALA A 1 99 ? 19.871 0.672 -13.542 1.00 86.75 99 ALA A O 1
ATOM 713 N N . LEU A 1 100 ? 21.270 1.654 -15.020 1.00 89.75 100 LEU A N 1
ATOM 714 C CA . LEU A 1 100 ? 21.130 3.024 -14.504 1.00 89.75 100 LEU A CA 1
ATOM 715 C C . LEU A 1 100 ? 19.674 3.496 -14.515 1.00 89.75 100 LEU A C 1
ATOM 717 O O . LEU A 1 100 ? 19.165 3.925 -13.486 1.00 89.75 100 LEU A O 1
ATOM 721 N N . ALA A 1 101 ? 18.974 3.325 -15.641 1.00 89.69 101 ALA A N 1
ATOM 722 C CA . ALA A 1 101 ? 17.547 3.630 -15.734 1.00 89.69 101 ALA A CA 1
ATOM 723 C C . ALA A 1 101 ? 16.733 2.845 -14.687 1.00 89.69 101 ALA A C 1
ATOM 725 O O . ALA A 1 101 ? 15.843 3.386 -14.036 1.00 89.69 101 ALA A O 1
ATOM 726 N N . GLY A 1 102 ? 17.083 1.575 -14.458 1.00 89.38 102 GLY A N 1
ATOM 727 C CA . GLY A 1 102 ? 16.431 0.738 -13.457 1.00 89.38 102 GLY A CA 1
ATOM 728 C C . GLY A 1 102 ? 16.620 1.224 -12.020 1.00 89.38 102 GLY A C 1
ATOM 729 O O . GLY A 1 102 ? 15.648 1.228 -11.269 1.00 89.38 102 GLY A O 1
ATOM 730 N N . VAL A 1 103 ? 17.827 1.651 -11.643 1.00 92.88 103 VAL A N 1
ATOM 731 C CA . VAL A 1 103 ? 18.095 2.223 -10.312 1.00 92.88 103 VAL A CA 1
ATOM 732 C C . VAL A 1 103 ? 17.416 3.581 -10.149 1.00 92.88 103 VAL A C 1
ATOM 734 O O . VAL A 1 103 ? 16.814 3.827 -9.106 1.00 92.88 103 VAL A O 1
ATOM 737 N N . SER A 1 104 ? 17.416 4.427 -11.183 1.00 94.38 104 SER A N 1
ATOM 738 C CA . SER A 1 104 ? 16.677 5.695 -11.161 1.00 94.38 104 SER A CA 1
ATOM 739 C C . SER A 1 104 ? 15.184 5.475 -10.901 1.00 94.38 104 SER A C 1
ATOM 741 O O . SER A 1 104 ? 14.611 6.182 -10.079 1.00 94.38 104 SER A O 1
ATOM 743 N N . VAL A 1 105 ? 14.572 4.453 -11.515 1.00 93.88 105 VAL A N 1
ATOM 744 C CA . VAL A 1 105 ? 13.171 4.067 -11.250 1.00 93.88 105 VAL A CA 1
ATOM 745 C C . VAL A 1 105 ? 12.969 3.604 -9.805 1.00 93.88 105 VAL A C 1
ATOM 747 O O . VAL A 1 105 ? 11.952 3.920 -9.195 1.00 93.88 105 VAL A O 1
ATOM 750 N N . VAL A 1 106 ? 13.925 2.870 -9.224 1.00 94.94 106 VAL A N 1
ATOM 751 C CA . VAL A 1 106 ? 13.845 2.468 -7.807 1.00 94.94 106 VAL A CA 1
ATOM 752 C C . VAL A 1 106 ? 13.815 3.703 -6.907 1.00 94.94 106 VAL A C 1
ATOM 754 O O . VAL A 1 106 ? 12.968 3.791 -6.019 1.00 94.94 106 VAL A O 1
ATOM 757 N N . ILE A 1 107 ? 14.711 4.661 -7.147 1.00 96.38 107 ILE A N 1
ATOM 758 C CA . ILE A 1 107 ? 14.808 5.896 -6.362 1.00 96.38 107 ILE A CA 1
ATOM 759 C C . ILE A 1 107 ? 13.532 6.730 -6.516 1.00 96.38 107 ILE A C 1
ATOM 761 O O . ILE A 1 107 ? 12.949 7.150 -5.518 1.00 96.38 107 ILE A O 1
ATOM 765 N N . GLU A 1 108 ? 13.074 6.929 -7.749 1.00 97.00 108 GLU A N 1
ATOM 766 C CA . GLU A 1 108 ? 11.894 7.726 -8.085 1.00 97.00 108 GLU A CA 1
ATOM 767 C C . GLU A 1 108 ? 10.608 7.157 -7.477 1.00 97.00 108 GLU A C 1
ATOM 769 O O . GLU A 1 108 ? 9.944 7.847 -6.696 1.00 97.00 108 GLU A O 1
ATOM 774 N N . ALA A 1 109 ? 10.299 5.885 -7.739 1.00 95.94 109 ALA A N 1
ATOM 775 C CA . ALA A 1 109 ? 9.099 5.232 -7.225 1.00 95.94 109 ALA A CA 1
ATOM 776 C C . ALA A 1 109 ? 9.044 5.265 -5.689 1.00 95.94 109 ALA A C 1
ATOM 778 O O . ALA A 1 109 ? 7.983 5.502 -5.099 1.00 95.94 109 ALA A O 1
ATOM 779 N N . THR A 1 110 ? 10.198 5.068 -5.044 1.00 96.50 110 THR A N 1
ATOM 780 C CA . THR A 1 110 ? 10.344 5.109 -3.584 1.00 96.50 110 THR A CA 1
ATOM 781 C C . THR A 1 110 ? 10.151 6.527 -3.046 1.00 96.50 110 THR A C 1
ATOM 783 O O . THR A 1 110 ? 9.393 6.730 -2.094 1.00 96.50 110 THR A O 1
ATOM 786 N N . ALA A 1 111 ? 10.798 7.522 -3.657 1.00 97.31 111 ALA A N 1
ATOM 787 C CA . ALA A 1 111 ? 10.715 8.917 -3.238 1.00 97.31 111 ALA A CA 1
ATOM 788 C C . ALA A 1 111 ? 9.284 9.459 -3.352 1.00 97.31 111 ALA A C 1
ATOM 790 O O . ALA A 1 111 ? 8.774 10.049 -2.397 1.00 97.31 111 ALA A O 1
ATOM 791 N N . LEU A 1 112 ? 8.606 9.199 -4.474 1.00 97.38 112 LEU A N 1
ATOM 792 C CA . LEU A 1 112 ? 7.213 9.597 -4.676 1.00 97.38 112 LEU A CA 1
ATOM 793 C C . LEU A 1 112 ? 6.271 8.875 -3.710 1.00 97.38 112 LEU A C 1
ATOM 795 O O . LEU A 1 112 ? 5.382 9.507 -3.138 1.00 97.38 112 LEU A O 1
ATOM 799 N N . GLY A 1 113 ? 6.483 7.577 -3.466 1.00 96.94 113 GLY A N 1
ATOM 800 C CA . GLY A 1 113 ? 5.702 6.819 -2.486 1.00 96.94 113 GLY A CA 1
ATOM 801 C C . GLY A 1 113 ? 5.809 7.416 -1.078 1.00 96.94 113 GLY A C 1
ATOM 802 O O . GLY A 1 113 ? 4.797 7.650 -0.416 1.00 96.94 113 GLY A O 1
ATOM 803 N N . VAL A 1 114 ? 7.028 7.738 -0.632 1.00 97.19 114 VAL A N 1
ATOM 804 C CA . VAL A 1 114 ? 7.271 8.389 0.669 1.00 97.19 114 VAL A CA 1
ATOM 805 C C . VAL A 1 114 ? 6.709 9.815 0.705 1.00 97.19 114 VAL A C 1
ATOM 807 O O . VAL A 1 114 ? 6.191 10.250 1.737 1.00 97.19 114 VAL A O 1
ATOM 810 N N . ALA A 1 115 ? 6.762 10.553 -0.405 1.00 96.62 115 ALA A N 1
ATOM 811 C CA . ALA A 1 115 ? 6.137 11.868 -0.502 1.00 96.62 115 ALA A CA 1
ATOM 812 C C . ALA A 1 115 ? 4.617 11.770 -0.299 1.00 96.62 115 ALA A C 1
ATOM 814 O O . ALA A 1 115 ? 4.065 12.476 0.548 1.00 96.62 115 ALA A O 1
ATOM 815 N N . LEU A 1 116 ? 3.949 10.834 -0.982 1.00 96.00 116 LEU A N 1
ATOM 816 C CA . LEU A 1 116 ? 2.516 10.596 -0.809 1.00 96.00 116 LEU A CA 1
ATOM 817 C C . LEU A 1 116 ? 2.179 10.120 0.611 1.00 96.00 116 LEU A C 1
ATOM 819 O O . LEU A 1 116 ? 1.161 10.532 1.164 1.00 96.00 116 LEU A O 1
ATOM 823 N N . HIS A 1 117 ? 3.054 9.333 1.246 1.00 95.31 117 HIS A N 1
ATOM 824 C CA . HIS A 1 117 ? 2.912 8.960 2.655 1.00 95.31 117 HIS A CA 1
ATOM 825 C C . HIS A 1 117 ? 2.866 10.180 3.585 1.00 95.31 117 HIS A C 1
ATOM 827 O O . HIS A 1 117 ? 2.018 10.257 4.472 1.00 95.31 117 HIS A O 1
ATOM 833 N N . ARG A 1 118 ? 3.749 11.163 3.374 1.00 94.75 118 ARG A N 1
ATOM 834 C CA . ARG A 1 118 ? 3.737 12.413 4.152 1.00 94.75 118 ARG A CA 1
ATOM 835 C C . ARG A 1 118 ? 2.500 13.259 3.849 1.00 94.75 118 ARG A C 1
ATOM 837 O O . ARG A 1 118 ? 1.923 13.845 4.761 1.00 94.75 118 ARG A O 1
ATOM 844 N N . LEU A 1 119 ? 2.068 13.306 2.589 1.00 93.88 119 LEU A N 1
ATOM 845 C CA . LEU A 1 119 ? 0.872 14.050 2.184 1.00 93.88 119 LEU A CA 1
ATOM 846 C C . LEU A 1 119 ? -0.415 13.445 2.764 1.00 93.88 119 LEU A C 1
ATOM 848 O O . LEU A 1 119 ? -1.249 14.198 3.266 1.00 93.88 119 LEU A O 1
ATOM 852 N N . ARG A 1 120 ? -0.555 12.109 2.789 1.00 93.31 120 ARG A N 1
ATOM 853 C CA . ARG A 1 120 ? -1.725 11.446 3.398 1.00 93.31 120 ARG A CA 1
ATOM 854 C C . ARG A 1 120 ? -1.813 11.658 4.908 1.00 93.31 120 ARG A C 1
ATOM 856 O O . ARG A 1 120 ? -2.915 11.731 5.430 1.00 93.31 120 ARG A O 1
ATOM 863 N N . GLN A 1 121 ? -0.675 11.780 5.600 1.00 90.31 121 GLN A N 1
ATOM 864 C CA . GLN A 1 121 ? -0.658 12.084 7.036 1.00 90.31 121 GLN A CA 1
ATOM 865 C C . GLN A 1 121 ? -1.129 13.511 7.335 1.00 90.31 121 GLN A C 1
ATOM 867 O O . GLN A 1 121 ? -1.665 13.761 8.408 1.00 90.31 121 GLN A O 1
ATOM 872 N N . ARG A 1 122 ? -0.937 14.448 6.396 1.00 91.50 122 ARG A N 1
ATOM 873 C CA . ARG A 1 122 ? -1.427 15.827 6.530 1.00 91.50 122 ARG A CA 1
ATOM 874 C C . ARG A 1 122 ? -2.893 15.971 6.139 1.00 91.50 122 ARG A C 1
ATOM 876 O O . ARG A 1 122 ? -3.589 16.800 6.711 1.00 91.50 122 ARG A O 1
ATOM 883 N N . ASN A 1 123 ? -3.344 15.228 5.130 1.00 91.31 123 ASN A N 1
ATOM 884 C CA . ASN A 1 123 ? -4.713 15.310 4.636 1.00 91.31 123 ASN A CA 1
ATOM 885 C C . ASN A 1 123 ? -5.157 13.972 4.021 1.00 91.31 123 ASN A C 1
ATOM 887 O O . ASN A 1 123 ? -4.621 13.536 2.998 1.00 91.31 123 ASN A O 1
ATOM 891 N N . GLU A 1 124 ? -6.190 13.355 4.598 1.00 86.75 124 GLU A N 1
ATOM 892 C CA . GLU A 1 124 ? -6.743 12.082 4.117 1.00 86.75 124 GLU A CA 1
ATOM 893 C C . GLU A 1 124 ? -7.346 12.177 2.705 1.00 86.75 124 GLU A C 1
ATOM 895 O O . GLU A 1 124 ? -7.471 11.168 2.016 1.00 86.75 124 GLU A O 1
ATOM 900 N N . ALA A 1 125 ? -7.632 13.376 2.187 1.00 88.56 125 ALA A N 1
ATOM 901 C CA . ALA A 1 125 ? -8.098 13.539 0.812 1.00 88.56 125 ALA A CA 1
ATOM 902 C C . ALA A 1 125 ? -7.096 13.002 -0.232 1.00 88.56 125 ALA A C 1
ATOM 904 O O . ALA A 1 125 ? -7.497 12.671 -1.346 1.00 88.56 125 ALA A O 1
ATOM 905 N N . TRP A 1 126 ? -5.802 12.885 0.104 1.00 87.75 126 TRP A N 1
ATOM 906 C CA . TRP A 1 126 ? -4.782 12.288 -0.771 1.00 87.75 126 TRP A CA 1
ATOM 907 C C . TRP A 1 126 ? -4.952 10.783 -1.006 1.00 87.75 126 TRP A C 1
ATOM 909 O O . TRP A 1 126 ? -4.415 10.279 -1.988 1.00 87.75 126 TRP A O 1
ATOM 919 N N . VAL A 1 127 ? -5.728 10.077 -0.176 1.00 89.88 127 VAL A N 1
ATOM 920 C CA . VAL A 1 127 ? -6.059 8.655 -0.392 1.00 89.88 127 VAL A CA 1
ATOM 921 C C . VAL A 1 127 ? -7.396 8.448 -1.117 1.00 89.88 127 VAL A C 1
ATOM 923 O O . VAL A 1 127 ? -7.926 7.338 -1.153 1.00 89.88 127 VAL A O 1
ATOM 926 N N . ASN A 1 128 ? -7.948 9.501 -1.730 1.00 93.19 128 ASN A N 1
ATOM 927 C CA . ASN A 1 128 ? -9.093 9.383 -2.632 1.00 93.19 128 ASN A CA 1
ATOM 928 C C . ASN A 1 128 ? -8.701 8.563 -3.887 1.00 93.19 128 ASN A C 1
ATOM 930 O O . ASN A 1 128 ? -7.641 8.838 -4.462 1.00 93.19 128 ASN A O 1
ATOM 934 N N . PRO A 1 129 ? -9.544 7.614 -4.352 1.00 94.25 129 PRO A N 1
ATOM 935 C CA . PRO A 1 129 ? -9.292 6.825 -5.559 1.00 94.25 129 PRO A CA 1
ATOM 936 C C . PRO A 1 129 ? -8.819 7.639 -6.773 1.00 94.25 129 PRO A C 1
ATOM 938 O O . PRO A 1 129 ? -7.859 7.246 -7.430 1.00 94.25 129 PRO A O 1
ATOM 941 N N . MET A 1 130 ? -9.415 8.809 -7.031 1.00 94.62 130 MET A N 1
ATOM 942 C CA . MET A 1 130 ? -9.027 9.657 -8.166 1.00 94.62 130 MET A CA 1
ATOM 943 C C . MET A 1 130 ? -7.585 10.174 -8.031 1.00 94.62 130 MET A C 1
ATOM 945 O O . MET A 1 130 ? -6.807 10.131 -8.981 1.00 94.62 130 MET A O 1
ATOM 949 N N . ARG A 1 131 ? -7.189 10.630 -6.835 1.00 94.69 131 ARG A N 1
ATOM 950 C CA . ARG A 1 131 ? -5.828 11.140 -6.591 1.00 94.69 131 ARG A CA 1
ATOM 951 C C . ARG A 1 131 ? -4.789 10.025 -6.597 1.00 94.69 131 ARG A C 1
ATOM 953 O O . ARG A 1 131 ? -3.681 10.244 -7.071 1.00 94.69 131 ARG A O 1
ATOM 960 N N . LEU A 1 132 ? -5.149 8.836 -6.116 1.00 94.88 132 LEU A N 1
ATOM 961 C CA . LEU A 1 132 ? -4.287 7.656 -6.181 1.00 94.88 132 LEU A CA 1
ATOM 962 C C . LEU A 1 132 ? -4.066 7.191 -7.620 1.00 94.88 132 LEU A C 1
ATOM 964 O O . LEU A 1 132 ? -2.949 6.815 -7.963 1.00 94.88 132 LEU A O 1
ATOM 968 N N . TRP A 1 133 ? -5.094 7.263 -8.468 1.00 95.06 133 TRP A N 1
ATOM 969 C CA . TRP A 1 133 ? -4.948 6.984 -9.893 1.00 95.06 133 TRP A CA 1
ATOM 970 C C . TRP A 1 133 ? -4.028 8.001 -10.578 1.00 95.06 133 TRP A C 1
ATOM 972 O O . TRP A 1 133 ? -3.088 7.599 -11.257 1.00 95.06 133 TRP A O 1
ATOM 982 N N . LEU A 1 134 ? -4.229 9.304 -10.330 1.00 95.94 134 LEU A N 1
ATOM 983 C CA . LEU A 1 134 ? -3.354 10.366 -10.848 1.00 95.94 134 LEU A CA 1
ATOM 984 C C . LEU A 1 134 ? -1.907 10.210 -10.370 1.00 95.94 134 LEU A C 1
ATOM 986 O O . LEU A 1 134 ? -0.975 10.388 -11.147 1.00 95.94 134 LEU A O 1
ATOM 990 N N . PHE A 1 135 ? -1.709 9.847 -9.104 1.00 95.88 135 PHE A N 1
ATOM 991 C CA . PHE A 1 135 ? -0.387 9.558 -8.564 1.00 95.88 135 PHE A CA 1
ATOM 992 C C . PHE A 1 135 ? 0.243 8.332 -9.236 1.00 95.88 135 PHE A C 1
ATOM 994 O O . PHE A 1 135 ? 1.396 8.387 -9.653 1.00 95.88 135 PHE A O 1
ATOM 1001 N N . GLY A 1 136 ? -0.515 7.243 -9.391 1.00 94.69 136 GLY A N 1
ATOM 1002 C CA . GLY A 1 136 ? -0.063 6.064 -10.122 1.00 94.69 136 GLY A CA 1
ATOM 1003 C C . GLY A 1 136 ? 0.327 6.414 -11.558 1.00 94.69 136 GLY A C 1
ATOM 1004 O O . GLY A 1 136 ? 1.371 5.975 -12.030 1.00 94.69 136 GLY A O 1
ATOM 1005 N N . LEU A 1 137 ? -0.455 7.252 -12.237 1.00 96.06 137 LEU A N 1
ATOM 1006 C CA . LEU A 1 137 ? -0.135 7.748 -13.572 1.00 96.06 137 LEU A CA 1
ATOM 1007 C C . LEU A 1 137 ? 1.167 8.558 -13.572 1.00 96.06 137 LEU A C 1
ATOM 1009 O O . LEU A 1 137 ? 2.034 8.295 -14.399 1.00 96.06 137 LEU A O 1
ATOM 1013 N N . LEU A 1 138 ? 1.336 9.479 -12.619 1.00 96.50 138 LEU A N 1
ATOM 1014 C CA . LEU A 1 138 ? 2.540 10.299 -12.474 1.00 96.50 138 LEU A CA 1
ATOM 1015 C C . LEU A 1 138 ? 3.805 9.442 -12.321 1.00 96.50 138 LEU A C 1
ATOM 1017 O O . LEU A 1 138 ? 4.760 9.651 -13.066 1.00 96.50 138 LEU A O 1
ATOM 1021 N N . VAL A 1 139 ? 3.788 8.460 -11.412 1.00 95.69 139 VAL A N 1
ATOM 1022 C CA . VAL A 1 139 ? 4.907 7.520 -11.210 1.00 95.69 139 VAL A CA 1
ATOM 1023 C C . VAL A 1 139 ? 5.262 6.828 -12.527 1.00 95.69 139 VAL A C 1
ATOM 1025 O O . VAL A 1 139 ? 6.416 6.792 -12.935 1.00 95.69 139 VAL A O 1
ATOM 1028 N N . HIS A 1 140 ? 4.271 6.313 -13.257 1.00 93.62 140 HIS A N 1
ATOM 1029 C CA . HIS A 1 140 ? 4.550 5.562 -14.483 1.00 93.62 140 HIS A CA 1
ATOM 1030 C C . HIS A 1 140 ? 4.954 6.455 -15.661 1.00 93.62 140 HIS A C 1
ATOM 1032 O O . HIS A 1 140 ? 5.738 6.018 -16.500 1.00 93.62 140 HIS A O 1
ATOM 1038 N N . VAL A 1 141 ? 4.495 7.707 -15.713 1.00 95.38 141 VAL A N 1
ATOM 1039 C CA . VAL A 1 141 ? 4.987 8.699 -16.679 1.00 95.38 141 VAL A CA 1
ATOM 1040 C C . VAL A 1 141 ? 6.460 9.000 -16.421 1.00 95.38 141 VAL A C 1
ATOM 1042 O O . VAL A 1 141 ? 7.261 8.929 -17.350 1.00 95.38 141 VAL A O 1
ATOM 1045 N N . ILE A 1 142 ? 6.845 9.280 -15.173 1.00 95.62 142 ILE A N 1
ATOM 1046 C CA . ILE A 1 142 ? 8.245 9.572 -14.837 1.00 95.62 142 ILE A CA 1
ATOM 1047 C C . ILE A 1 142 ? 9.111 8.329 -15.061 1.00 95.62 142 ILE A C 1
ATOM 1049 O O . ILE A 1 142 ? 10.156 8.423 -15.704 1.00 95.62 142 ILE A O 1
ATOM 1053 N N . MET A 1 143 ? 8.641 7.153 -14.644 1.00 92.69 143 MET A N 1
ATOM 1054 C CA . MET A 1 143 ? 9.291 5.877 -14.934 1.00 92.69 143 MET A CA 1
ATOM 1055 C C . MET A 1 143 ? 9.566 5.704 -16.433 1.00 92.69 143 MET A C 1
ATOM 1057 O O . MET A 1 143 ? 10.648 5.256 -16.798 1.00 92.69 143 MET A O 1
ATOM 1061 N N . LEU A 1 144 ? 8.612 6.046 -17.306 1.00 91.50 144 LEU A N 1
ATOM 1062 C CA . LEU A 1 144 ? 8.775 5.969 -18.760 1.00 91.50 144 LEU A CA 1
ATOM 1063 C C . LEU A 1 144 ? 9.759 7.018 -19.305 1.00 91.50 144 LEU A C 1
ATOM 1065 O O . LEU A 1 144 ? 10.537 6.705 -20.206 1.00 91.50 144 LEU A O 1
ATOM 1069 N N . LEU A 1 145 ? 9.782 8.228 -18.740 1.00 92.88 145 LEU A N 1
ATOM 1070 C CA . LEU A 1 145 ? 10.765 9.259 -19.092 1.00 92.88 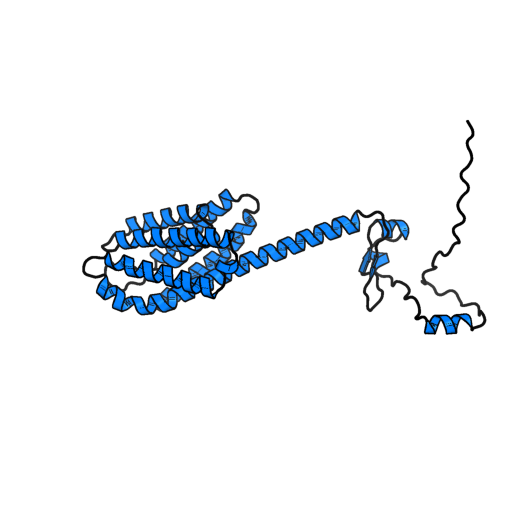145 LEU A CA 1
ATOM 1071 C C . LEU A 1 145 ? 12.195 8.834 -18.734 1.00 92.88 145 LEU A C 1
ATOM 1073 O O . LEU A 1 145 ? 13.116 9.061 -19.517 1.00 92.88 145 LEU A O 1
ATOM 1077 N N . LEU A 1 146 ? 12.384 8.139 -17.608 1.00 91.94 146 LEU A N 1
ATOM 1078 C CA . LEU A 1 146 ? 13.690 7.610 -17.195 1.00 91.94 146 LEU A CA 1
ATOM 1079 C C . LEU A 1 146 ? 14.266 6.579 -18.179 1.00 91.94 146 LEU A C 1
ATOM 1081 O O . LEU A 1 146 ? 15.471 6.332 -18.183 1.00 91.94 146 LEU A O 1
ATOM 1085 N N . GLN A 1 147 ? 13.448 6.029 -19.077 1.00 87.56 147 GLN A N 1
ATOM 1086 C CA . GLN A 1 147 ? 13.895 5.059 -20.082 1.00 87.56 147 GLN A CA 1
ATOM 1087 C C . GLN A 1 147 ? 14.628 5.703 -21.250 1.00 87.56 147 GLN A C 1
ATOM 1089 O O . GLN A 1 147 ? 15.327 5.011 -21.990 1.00 87.56 147 GLN A O 1
ATOM 1094 N N . LEU A 1 148 ? 14.556 7.029 -21.374 1.00 90.00 148 LEU A N 1
ATOM 1095 C CA . LEU A 1 148 ? 15.398 7.791 -22.292 1.00 90.00 148 LEU A CA 1
ATOM 1096 C C . LEU A 1 148 ? 16.883 7.735 -21.903 1.00 90.00 148 LEU A C 1
ATOM 1098 O O . LEU A 1 148 ? 17.734 7.972 -22.752 1.00 90.00 148 LEU A O 1
ATOM 1102 N N . MET A 1 149 ? 17.208 7.351 -20.660 1.00 88.06 149 MET A N 1
ATOM 1103 C CA . MET A 1 149 ? 18.590 7.088 -20.243 1.00 88.06 149 MET A CA 1
ATOM 1104 C C . MET A 1 149 ? 19.174 5.812 -20.873 1.00 88.06 149 MET A C 1
ATOM 1106 O O . MET A 1 149 ? 20.375 5.584 -20.758 1.00 88.06 149 MET A O 1
ATOM 1110 N N . ILE A 1 150 ? 18.354 4.962 -21.510 1.00 86.50 150 ILE A N 1
ATOM 1111 C CA . ILE A 1 150 ? 18.828 3.762 -22.207 1.00 86.50 150 ILE A CA 1
ATOM 1112 C C . ILE A 1 150 ? 19.335 4.173 -23.600 1.00 86.50 150 ILE A C 1
ATOM 1114 O O . ILE A 1 150 ? 18.517 4.519 -24.465 1.00 86.50 150 ILE A O 1
ATOM 1118 N N . PRO A 1 151 ? 20.653 4.095 -23.862 1.00 81.25 151 PRO A N 1
ATOM 1119 C CA . PRO A 1 151 ? 21.222 4.543 -25.127 1.00 81.25 151 PRO A CA 1
ATOM 1120 C C . PRO A 1 151 ? 20.656 3.742 -26.308 1.00 81.25 151 PRO A C 1
ATOM 1122 O O . PRO A 1 151 ? 20.455 2.528 -26.220 1.00 81.25 151 PRO A O 1
ATOM 1125 N N . ASN A 1 152 ? 20.383 4.435 -27.417 1.00 77.94 152 ASN A N 1
ATOM 1126 C CA . ASN A 1 152 ? 19.935 3.904 -28.717 1.00 77.94 152 ASN A CA 1
ATOM 1127 C C . ASN A 1 152 ? 18.589 3.148 -28.748 1.00 77.94 152 ASN A C 1
ATOM 1129 O O . ASN A 1 152 ? 18.052 2.923 -29.828 1.00 77.94 152 ASN A O 1
ATOM 1133 N N . SER A 1 153 ? 18.013 2.775 -27.600 1.00 79.44 153 SER A N 1
ATOM 1134 C CA . SER A 1 153 ? 16.804 1.935 -27.525 1.00 79.44 153 SER A CA 1
ATOM 1135 C C . SER A 1 153 ? 15.635 2.574 -26.769 1.00 79.44 153 SER A C 1
ATOM 1137 O O . SER A 1 153 ? 14.501 2.125 -26.935 1.00 79.44 153 SER A O 1
ATOM 1139 N N . GLY A 1 154 ? 15.868 3.623 -25.967 1.00 81.75 154 GLY A N 1
ATOM 1140 C CA . GLY A 1 154 ? 14.846 4.215 -25.092 1.00 81.75 154 GLY A CA 1
ATOM 1141 C C . GLY A 1 154 ? 13.575 4.664 -25.821 1.00 81.75 154 GLY A C 1
ATOM 1142 O O . GLY A 1 154 ? 12.466 4.315 -25.416 1.00 81.75 154 GLY A O 1
ATOM 1143 N N . TRP A 1 155 ? 13.719 5.365 -26.951 1.00 86.38 155 TRP A N 1
ATOM 1144 C CA . TRP A 1 155 ? 12.577 5.878 -27.720 1.00 86.38 155 TRP A CA 1
ATOM 1145 C C . TRP A 1 155 ? 11.723 4.776 -28.366 1.00 86.38 155 TRP A C 1
ATOM 1147 O O . TRP A 1 155 ? 10.492 4.804 -28.295 1.00 86.38 155 TRP A O 1
ATOM 1157 N N . ALA A 1 156 ? 12.370 3.775 -28.969 1.00 84.81 156 ALA A N 1
ATOM 1158 C CA . ALA A 1 156 ? 11.681 2.633 -29.572 1.00 84.81 156 ALA A CA 1
ATOM 1159 C C . ALA A 1 156 ? 10.876 1.855 -28.521 1.00 84.81 156 ALA A C 1
ATOM 1161 O O . ALA A 1 156 ? 9.753 1.408 -28.765 1.00 84.81 156 ALA A O 1
ATOM 1162 N N . LEU A 1 157 ? 11.440 1.746 -27.321 1.00 80.38 157 LEU A N 1
ATOM 1163 C CA . LEU A 1 157 ? 10.825 1.068 -26.198 1.00 80.38 157 LEU A CA 1
ATOM 1164 C C . LEU A 1 157 ? 9.620 1.835 -25.639 1.00 80.38 157 LEU A C 1
ATOM 1166 O O . LEU A 1 157 ? 8.587 1.226 -25.359 1.00 80.38 157 LEU A O 1
ATOM 1170 N N . LEU A 1 158 ? 9.726 3.164 -25.553 1.00 86.25 158 LEU A N 1
ATOM 1171 C CA . LEU A 1 158 ? 8.646 4.042 -25.114 1.00 86.25 158 LEU A CA 1
ATOM 1172 C C . LEU A 1 158 ? 7.414 3.920 -26.021 1.00 86.25 158 LEU A C 1
ATOM 1174 O O . LEU A 1 158 ? 6.308 3.735 -25.521 1.00 86.25 158 LEU A O 1
ATOM 1178 N N . ARG A 1 159 ? 7.595 3.929 -27.350 1.00 87.19 159 ARG A N 1
ATOM 1179 C CA . ARG A 1 159 ? 6.485 3.734 -28.306 1.00 87.19 159 ARG A CA 1
ATOM 1180 C C . ARG A 1 159 ? 5.855 2.345 -28.219 1.00 87.19 159 ARG A C 1
ATOM 1182 O O . ARG A 1 159 ? 4.657 2.217 -28.447 1.00 87.19 159 ARG A O 1
ATOM 1189 N N . ARG A 1 160 ? 6.644 1.312 -27.907 1.00 83.31 160 ARG A N 1
ATOM 1190 C CA . ARG A 1 160 ? 6.171 -0.079 -27.889 1.00 83.31 160 ARG A CA 1
ATOM 1191 C C . ARG A 1 160 ? 5.476 -0.469 -26.585 1.00 83.31 160 ARG A C 1
ATOM 1193 O O . ARG A 1 160 ? 4.472 -1.169 -26.624 1.00 83.31 160 ARG A O 1
ATOM 1200 N N . ILE A 1 161 ? 6.022 -0.056 -25.442 1.00 80.44 161 ILE A N 1
ATOM 1201 C CA . ILE A 1 161 ? 5.571 -0.491 -24.109 1.00 80.44 161 ILE A CA 1
ATOM 1202 C C . ILE A 1 161 ? 4.750 0.598 -23.404 1.00 80.44 161 ILE A C 1
ATOM 1204 O O . ILE A 1 161 ? 3.866 0.278 -22.608 1.00 80.44 161 ILE A O 1
ATOM 1208 N N . GLY A 1 162 ? 5.002 1.873 -23.714 1.00 86.62 162 GLY A N 1
ATOM 1209 C CA . GLY A 1 162 ? 4.370 3.025 -23.068 1.00 86.62 162 GLY A CA 1
ATOM 1210 C C . GLY A 1 162 ? 2.842 2.955 -23.002 1.00 86.62 162 GLY A C 1
ATOM 1211 O O . GLY A 1 162 ? 2.314 3.100 -21.900 1.00 86.62 162 GLY A O 1
ATOM 1212 N N . PRO A 1 163 ? 2.122 2.662 -24.106 1.00 88.00 163 PRO A N 1
ATOM 1213 C CA . PRO A 1 163 ? 0.661 2.569 -24.080 1.00 88.00 163 PRO A CA 1
ATOM 1214 C C . PRO A 1 163 ? 0.149 1.508 -23.097 1.00 88.00 163 PRO A C 1
ATOM 1216 O O . PRO A 1 163 ? -0.733 1.785 -22.289 1.00 88.00 163 PRO A O 1
ATOM 1219 N N . SER A 1 164 ? 0.747 0.313 -23.106 1.00 85.12 164 SER A N 1
ATOM 1220 C CA . SER A 1 164 ? 0.368 -0.773 -22.195 1.00 85.12 164 SER A CA 1
ATOM 1221 C C . SER A 1 164 ? 0.658 -0.410 -20.738 1.00 85.12 164 SER A C 1
ATOM 1223 O O . SER A 1 164 ? -0.186 -0.610 -19.867 1.00 85.12 164 SER A O 1
ATOM 1225 N N . VAL A 1 165 ? 1.831 0.161 -20.456 1.00 86.44 165 VAL A N 1
ATOM 1226 C CA . VAL A 1 165 ? 2.213 0.560 -19.094 1.00 86.44 165 VAL A CA 1
ATOM 1227 C C . VAL A 1 165 ? 1.295 1.653 -18.557 1.00 86.44 165 VAL A C 1
ATOM 1229 O O . VAL A 1 165 ? 0.809 1.518 -17.439 1.00 86.44 165 VAL A O 1
ATOM 1232 N N . LEU A 1 166 ? 1.004 2.693 -19.342 1.00 90.38 166 LEU A N 1
ATOM 1233 C CA . LEU A 1 166 ? 0.159 3.813 -18.909 1.00 90.38 166 LEU A CA 1
ATOM 1234 C C . LEU A 1 166 ? -1.283 3.402 -18.598 1.00 90.38 166 LEU A C 1
ATOM 1236 O O . LEU A 1 166 ? -1.934 4.053 -17.787 1.00 90.38 166 LEU A O 1
ATOM 1240 N N . VAL A 1 167 ? -1.777 2.319 -19.200 1.00 87.81 167 VAL A N 1
ATOM 1241 C CA . VAL A 1 167 ? -3.115 1.792 -18.906 1.00 87.81 167 VAL A CA 1
ATOM 1242 C C . VAL A 1 167 ? -3.078 0.829 -17.718 1.00 87.81 167 VAL A C 1
ATOM 1244 O O . VAL A 1 167 ? -3.785 1.030 -16.730 1.00 87.81 167 VAL A O 1
ATOM 1247 N N . PHE A 1 168 ? -2.250 -0.217 -17.784 1.00 85.69 168 PHE A N 1
ATOM 1248 C CA . PHE A 1 168 ? -2.317 -1.315 -16.817 1.00 85.69 168 PHE A CA 1
ATOM 1249 C C . PHE A 1 168 ? -1.673 -0.982 -15.472 1.00 85.69 168 PHE A C 1
ATOM 1251 O O . PHE A 1 168 ? -2.192 -1.389 -14.433 1.00 85.69 168 PHE A O 1
ATOM 1258 N N . TYR A 1 169 ? -0.555 -0.255 -15.455 1.00 87.12 169 TYR A N 1
ATOM 1259 C CA . TYR A 1 169 ? 0.211 -0.079 -14.223 1.00 87.12 169 TYR A CA 1
ATOM 1260 C C . TYR A 1 169 ? -0.426 0.932 -13.253 1.00 87.12 169 TYR A C 1
ATOM 1262 O O . TYR A 1 169 ? -0.533 0.601 -12.071 1.00 87.12 169 TYR A O 1
ATOM 1270 N N . PRO A 1 170 ? -0.919 2.111 -13.686 1.00 91.81 170 PRO A N 1
ATOM 1271 C CA . PRO A 1 170 ? -1.680 3.006 -12.811 1.00 91.81 170 PRO A CA 1
ATOM 1272 C C . PRO A 1 170 ? -2.950 2.357 -12.257 1.00 91.81 170 PRO A C 1
ATOM 1274 O O . PRO A 1 170 ? -3.281 2.553 -11.087 1.00 91.81 170 PRO A O 1
ATOM 1277 N N . LEU A 1 171 ? -3.631 1.539 -13.067 1.00 90.25 171 LEU A N 1
ATOM 1278 C CA . LEU A 1 171 ? -4.800 0.781 -12.627 1.00 90.25 171 LEU A CA 1
ATOM 1279 C C . LEU A 1 171 ? -4.422 -0.287 -11.591 1.00 90.25 171 LEU A C 1
ATOM 1281 O O . LEU A 1 171 ? -5.083 -0.403 -10.562 1.00 90.25 171 LEU A O 1
ATOM 1285 N N . GLY A 1 172 ? -3.332 -1.024 -11.828 1.00 87.06 172 GLY A N 1
ATOM 1286 C CA . GLY A 1 172 ? -2.794 -1.997 -10.879 1.00 87.06 172 GLY A CA 1
ATOM 1287 C C . GLY A 1 172 ? -2.392 -1.348 -9.554 1.00 87.06 172 GLY A C 1
ATOM 1288 O O . GLY A 1 172 ? -2.785 -1.826 -8.491 1.00 87.06 172 GLY A O 1
ATOM 1289 N N . PHE A 1 173 ? -1.683 -0.216 -9.610 1.00 90.62 173 PHE A N 1
ATOM 1290 C CA . PHE A 1 173 ? -1.336 0.574 -8.430 1.00 90.62 173 PHE A CA 1
ATOM 1291 C C . PHE A 1 173 ? -2.584 0.996 -7.652 1.00 90.62 173 PHE A C 1
ATOM 1293 O O . PHE A 1 173 ? -2.649 0.771 -6.444 1.00 90.62 173 PHE A O 1
ATOM 1300 N N . LEU A 1 174 ? -3.585 1.562 -8.336 1.00 93.25 174 LEU A N 1
ATOM 1301 C CA . LEU A 1 174 ? -4.842 1.975 -7.718 1.00 93.25 174 LEU A CA 1
ATOM 1302 C C . LEU A 1 174 ? -5.527 0.799 -7.017 1.00 93.25 174 LEU A C 1
ATOM 1304 O O . LEU A 1 174 ? -5.889 0.916 -5.848 1.00 93.25 174 LEU A O 1
ATOM 1308 N N . LEU A 1 175 ? -5.691 -0.324 -7.717 1.00 90.00 175 LEU A N 1
ATOM 1309 C CA . LEU A 1 175 ? -6.384 -1.502 -7.203 1.00 90.00 175 LEU A CA 1
ATOM 1310 C C . LEU A 1 175 ? -5.709 -2.039 -5.939 1.00 90.00 175 LEU A C 1
ATOM 1312 O O . LEU A 1 175 ? -6.371 -2.272 -4.928 1.00 90.00 175 LEU A O 1
ATOM 1316 N N . ILE A 1 176 ? -4.384 -2.172 -5.960 1.00 87.94 176 ILE A N 1
ATOM 1317 C CA . ILE A 1 176 ? -3.641 -2.673 -4.802 1.00 87.94 176 ILE A CA 1
ATOM 1318 C C . ILE A 1 176 ? -3.675 -1.654 -3.662 1.00 87.94 176 ILE A C 1
ATOM 1320 O O . ILE A 1 176 ? -3.900 -2.032 -2.514 1.00 87.94 176 ILE A O 1
ATOM 1324 N N . ALA A 1 177 ? -3.528 -0.360 -3.956 1.00 91.38 177 ALA A N 1
ATOM 1325 C CA . ALA A 1 177 ? -3.642 0.681 -2.942 1.00 91.38 177 ALA A CA 1
ATOM 1326 C C . ALA A 1 177 ? -5.017 0.657 -2.249 1.00 91.38 177 ALA A C 1
ATOM 1328 O O . ALA A 1 177 ? -5.070 0.788 -1.028 1.00 91.38 177 ALA A O 1
ATOM 1329 N N . GLN A 1 178 ? -6.114 0.430 -2.983 1.00 91.44 178 GLN A N 1
ATOM 1330 C CA . GLN A 1 178 ? -7.451 0.288 -2.390 1.00 91.44 178 GLN A CA 1
ATOM 1331 C C . GLN A 1 178 ? -7.542 -0.928 -1.461 1.00 91.44 178 GLN A C 1
ATOM 1333 O O . GLN A 1 178 ? -7.969 -0.780 -0.319 1.00 91.44 178 GLN A O 1
ATOM 1338 N N . ILE A 1 179 ? -7.061 -2.101 -1.893 1.00 87.88 179 ILE A N 1
ATOM 1339 C CA . ILE A 1 179 ? -7.054 -3.321 -1.063 1.00 87.88 179 ILE A CA 1
ATOM 1340 C C . ILE A 1 179 ? -6.323 -3.079 0.265 1.00 87.88 179 ILE A C 1
ATOM 1342 O O . ILE A 1 179 ? -6.779 -3.496 1.334 1.00 87.88 179 ILE A O 1
ATOM 1346 N N . PHE A 1 180 ? -5.185 -2.390 0.212 1.00 87.19 180 PHE A N 1
ATOM 1347 C CA . PHE A 1 180 ? -4.414 -2.050 1.401 1.00 87.19 180 PHE A CA 1
ATOM 1348 C C . PHE A 1 180 ? -5.137 -1.051 2.306 1.00 87.19 180 PHE A C 1
ATOM 1350 O O . PHE A 1 180 ? -5.210 -1.274 3.516 1.00 87.19 180 PHE A O 1
ATOM 1357 N N . LEU A 1 181 ? -5.690 0.023 1.735 1.00 90.31 181 LEU A N 1
ATOM 1358 C CA . LEU A 1 181 ? -6.438 1.037 2.482 1.00 90.31 181 LEU A CA 1
ATOM 1359 C C . LEU A 1 181 ? -7.662 0.440 3.171 1.00 90.31 181 LEU A C 1
ATOM 1361 O O . LEU A 1 181 ? -7.914 0.740 4.338 1.00 90.31 181 LEU A O 1
ATOM 1365 N N . ASP A 1 182 ? -8.390 -0.444 2.497 1.00 90.06 182 ASP A N 1
ATOM 1366 C CA . ASP A 1 182 ? -9.529 -1.138 3.090 1.00 90.06 182 ASP A CA 1
ATOM 1367 C C . ASP A 1 182 ? -9.085 -2.088 4.206 1.00 90.06 182 ASP A C 1
ATOM 1369 O O . ASP A 1 182 ? -9.725 -2.159 5.259 1.00 90.06 182 ASP A O 1
ATOM 1373 N N . GLY A 1 183 ? -7.931 -2.742 4.045 1.00 86.25 183 GLY A N 1
ATOM 1374 C CA . GLY A 1 183 ? -7.284 -3.508 5.108 1.00 86.25 183 GLY A CA 1
ATOM 1375 C C . GLY A 1 183 ? -6.943 -2.663 6.345 1.00 86.25 183 GLY A C 1
ATOM 1376 O O . GLY A 1 183 ? -7.216 -3.092 7.471 1.00 86.25 183 GLY A O 1
ATOM 1377 N N . GLU A 1 184 ? -6.379 -1.463 6.162 1.00 86.94 184 GLU A N 1
ATOM 1378 C CA . GLU A 1 184 ? -6.081 -0.509 7.244 1.00 86.94 184 GLU A CA 1
ATOM 1379 C C . GLU A 1 184 ? -7.364 -0.012 7.931 1.00 86.94 184 GLU A C 1
ATOM 1381 O O . GLU A 1 184 ? -7.460 -0.049 9.162 1.00 86.94 184 GLU A O 1
ATOM 1386 N N . ARG A 1 185 ? -8.371 0.405 7.151 1.00 90.25 185 ARG A N 1
ATOM 1387 C CA . ARG A 1 185 ? -9.675 0.875 7.653 1.00 90.25 185 ARG A CA 1
ATOM 1388 C C . ARG A 1 185 ? -10.377 -0.197 8.476 1.00 90.25 185 ARG A C 1
ATOM 1390 O O . ARG A 1 185 ? -10.812 0.077 9.593 1.00 90.25 185 ARG A O 1
ATOM 1397 N N . ARG A 1 186 ? -10.425 -1.434 7.971 1.00 88.50 186 ARG A N 1
ATOM 1398 C CA . ARG A 1 186 ? -11.055 -2.563 8.667 1.00 88.50 186 ARG A CA 1
ATOM 1399 C C . ARG A 1 186 ? -10.392 -2.842 10.014 1.00 88.50 186 ARG A C 1
ATOM 1401 O O . ARG A 1 186 ? -11.087 -3.095 10.991 1.00 88.50 186 ARG A O 1
ATOM 1408 N N . ARG A 1 187 ? -9.059 -2.768 10.095 1.00 85.50 187 ARG A N 1
ATOM 1409 C CA . ARG A 1 187 ? -8.322 -2.950 11.362 1.00 85.50 187 ARG A CA 1
ATOM 1410 C C . ARG A 1 187 ? -8.650 -1.866 12.373 1.00 85.50 187 ARG A C 1
ATOM 1412 O O . ARG A 1 187 ? -8.933 -2.193 13.521 1.00 85.50 187 ARG A O 1
ATOM 1419 N N . LYS A 1 188 ? -8.636 -0.602 11.942 1.00 87.94 188 LYS A N 1
ATOM 1420 C CA . LYS A 1 188 ? -8.987 0.536 12.801 1.00 87.94 188 LYS A CA 1
ATOM 1421 C C . LYS A 1 188 ? -10.418 0.410 13.327 1.00 87.94 188 LYS A C 1
ATOM 1423 O O . LYS A 1 188 ? -10.625 0.585 14.520 1.00 87.94 188 LYS A O 1
ATOM 1428 N N . ALA A 1 189 ? -11.371 0.032 12.472 1.00 90.38 189 ALA A N 1
ATOM 1429 C CA . ALA A 1 189 ? -12.766 -0.161 12.866 1.00 90.38 189 ALA A CA 1
ATOM 1430 C C . ALA A 1 189 ? -12.938 -1.291 13.896 1.00 90.38 189 ALA A C 1
ATOM 1432 O O . ALA A 1 189 ? -13.595 -1.096 14.913 1.00 90.38 189 ALA A O 1
ATOM 1433 N N . VAL A 1 190 ? -12.304 -2.451 13.677 1.00 90.19 190 VAL A N 1
ATOM 1434 C CA . VAL A 1 190 ? -12.350 -3.576 14.631 1.00 90.19 190 VAL A CA 1
ATOM 1435 C C . VAL A 1 190 ? -11.712 -3.200 15.969 1.00 90.19 190 VAL A C 1
ATOM 1437 O O . VAL A 1 190 ? -12.252 -3.535 17.019 1.00 90.19 190 VAL A O 1
ATOM 1440 N N . LYS A 1 191 ? -10.582 -2.485 15.945 1.00 88.88 191 LYS A N 1
ATOM 1441 C CA . LYS A 1 191 ? -9.910 -2.025 17.163 1.00 88.88 191 LYS A CA 1
ATOM 1442 C C . LYS A 1 191 ? -10.764 -1.023 17.942 1.00 88.88 191 LYS A C 1
ATOM 1444 O O . LYS A 1 191 ? -10.959 -1.213 19.134 1.00 88.88 191 LYS A O 1
ATOM 1449 N N . ALA A 1 192 ? -11.331 -0.027 17.263 1.00 90.94 192 ALA A N 1
ATOM 1450 C CA . ALA A 1 192 ? -12.220 0.953 17.883 1.00 90.94 192 ALA A CA 1
ATOM 1451 C C . ALA A 1 192 ? -13.478 0.298 18.482 1.00 90.94 192 ALA A C 1
ATOM 1453 O O . ALA A 1 192 ? -13.900 0.665 19.576 1.00 90.94 192 ALA A O 1
ATOM 1454 N N . LEU A 1 193 ? -14.048 -0.705 17.800 1.00 93.00 193 LEU A N 1
ATOM 1455 C CA . LEU A 1 193 ? -15.175 -1.477 18.324 1.00 93.00 193 LEU A CA 1
ATOM 1456 C C . LEU A 1 193 ? -14.792 -2.220 19.607 1.00 93.00 193 LEU A C 1
ATOM 1458 O O . LEU A 1 193 ? -15.508 -2.129 20.599 1.00 93.00 193 LEU A O 1
ATOM 1462 N N . ARG A 1 194 ? -13.643 -2.903 19.605 1.00 90.94 194 ARG A N 1
ATOM 1463 C CA . ARG A 1 194 ? -13.147 -3.639 20.771 1.00 90.94 194 ARG A CA 1
ATOM 1464 C C . ARG A 1 194 ? -12.856 -2.718 21.957 1.00 90.94 194 ARG A C 1
ATOM 1466 O O . ARG A 1 194 ? -13.279 -3.015 23.065 1.00 90.94 194 ARG A O 1
ATOM 1473 N N . GLU A 1 195 ? -12.204 -1.580 21.724 1.00 90.81 195 GLU A N 1
ATOM 1474 C CA . GLU A 1 195 ? -11.940 -0.576 22.765 1.00 90.81 195 GLU A CA 1
ATOM 1475 C C . GLU A 1 195 ? -13.243 0.014 23.332 1.00 90.81 195 GLU A C 1
ATOM 1477 O O . GLU A 1 195 ? -13.346 0.267 24.534 1.00 90.81 195 GLU A O 1
ATOM 1482 N N . SER A 1 196 ? -14.263 0.211 22.488 1.00 92.94 196 SER A N 1
ATOM 1483 C CA . SER A 1 196 ? -15.590 0.644 22.932 1.00 92.94 196 SER A CA 1
ATOM 1484 C C . SER A 1 196 ? -16.311 -0.436 23.743 1.00 92.94 196 SER A C 1
ATOM 1486 O O . SER A 1 196 ? -16.961 -0.104 24.732 1.00 92.94 196 SER A O 1
ATOM 1488 N N . GLU A 1 197 ? -16.214 -1.706 23.346 1.00 92.25 197 GLU A N 1
ATOM 1489 C CA . GLU A 1 197 ? -16.815 -2.838 24.063 1.00 92.25 197 GLU A CA 1
ATOM 1490 C C . GLU A 1 197 ? -16.152 -3.038 25.429 1.00 92.25 197 GLU A C 1
ATOM 1492 O O . GLU A 1 197 ? -16.846 -3.159 26.434 1.00 92.25 197 GLU A O 1
ATOM 1497 N N . GLU A 1 198 ? -14.819 -3.001 25.491 1.00 92.06 198 GLU A N 1
ATOM 1498 C CA . GLU A 1 198 ? -14.054 -3.103 26.738 1.00 92.06 198 GLU A CA 1
ATOM 1499 C C . GLU A 1 198 ? -14.369 -1.931 27.679 1.00 92.06 198 GLU A C 1
ATOM 1501 O O . GLU A 1 198 ? -14.574 -2.133 28.876 1.00 92.06 198 GLU A O 1
ATOM 1506 N N . ARG A 1 199 ? -14.503 -0.711 27.143 1.00 89.81 199 ARG A N 1
ATOM 1507 C CA . ARG A 1 199 ? -14.937 0.458 27.919 1.00 89.81 199 ARG A CA 1
ATOM 1508 C C . ARG A 1 199 ? -16.369 0.306 28.430 1.00 89.81 199 ARG A C 1
ATOM 1510 O O . ARG A 1 199 ? -16.622 0.608 29.593 1.00 89.81 199 ARG A O 1
ATOM 1517 N N . TYR A 1 200 ? -17.292 -0.148 27.581 1.00 89.81 200 TYR A N 1
ATOM 1518 C CA . TYR A 1 200 ? -18.681 -0.391 27.968 1.00 89.81 200 TYR A CA 1
ATOM 1519 C C . TYR A 1 200 ? -18.770 -1.453 29.063 1.00 89.81 200 TYR A C 1
ATOM 1521 O O . TYR A 1 200 ? -19.381 -1.185 30.090 1.00 89.81 200 TYR A O 1
ATOM 1529 N N . ARG A 1 201 ? -18.112 -2.608 28.893 1.00 88.31 201 ARG A N 1
ATOM 1530 C CA . ARG A 1 201 ? -18.060 -3.667 29.911 1.00 88.31 201 ARG A CA 1
ATOM 1531 C C . ARG A 1 201 ? -17.450 -3.163 31.209 1.00 88.31 201 ARG A C 1
ATOM 1533 O O . ARG A 1 201 ? -18.043 -3.339 32.260 1.00 88.31 201 ARG A O 1
ATOM 1540 N N . GLY A 1 202 ? -16.337 -2.434 31.137 1.00 89.19 202 GLY A N 1
ATOM 1541 C CA . GLY A 1 202 ? -15.724 -1.827 32.316 1.00 89.19 202 GLY A CA 1
ATOM 1542 C C . GLY A 1 202 ? -16.663 -0.870 33.056 1.00 89.19 202 GLY A C 1
ATOM 1543 O O . GLY A 1 202 ? -16.682 -0.879 34.283 1.00 89.19 202 GLY A O 1
ATOM 1544 N N . MET A 1 203 ? -17.458 -0.068 32.341 1.00 88.88 203 MET A N 1
ATOM 1545 C CA . MET A 1 203 ? -18.471 0.801 32.952 1.00 88.88 203 MET A CA 1
ATOM 1546 C C . MET A 1 203 ? -19.685 0.024 33.461 1.00 88.88 203 MET A C 1
ATOM 1548 O O . MET A 1 203 ? -20.219 0.380 34.499 1.00 88.88 203 MET A O 1
ATOM 1552 N N . PHE A 1 204 ? -20.147 -1.001 32.751 1.00 91.12 204 PHE A N 1
ATOM 1553 C CA . PHE A 1 204 ? -21.318 -1.788 33.129 1.00 91.12 204 PHE A CA 1
ATOM 1554 C C . PHE A 1 204 ? -21.024 -2.641 34.367 1.00 91.12 204 PHE A C 1
ATOM 1556 O O . PHE A 1 204 ? -21.738 -2.535 35.365 1.00 91.12 204 PHE A O 1
ATOM 1563 N N . ASP A 1 205 ? -19.926 -3.398 34.336 1.00 89.62 205 ASP A N 1
ATOM 1564 C CA . ASP A 1 205 ? -19.557 -4.374 35.362 1.00 89.62 205 ASP A CA 1
ATOM 1565 C C . ASP A 1 205 ? -19.071 -3.718 36.659 1.00 89.62 205 ASP A C 1
ATOM 1567 O O . ASP A 1 205 ? -19.395 -4.195 37.744 1.00 89.62 205 ASP A O 1
ATOM 1571 N N . ASN A 1 206 ? -18.331 -2.604 36.571 1.00 88.44 206 ASN A N 1
ATOM 1572 C CA . ASN A 1 206 ? -17.788 -1.927 37.758 1.00 88.44 206 ASN A CA 1
ATOM 1573 C C . ASN A 1 206 ? -18.712 -0.841 38.330 1.00 88.44 206 ASN A C 1
ATOM 1575 O O . ASN A 1 206 ? -18.358 -0.194 39.316 1.00 88.44 206 ASN A O 1
ATOM 1579 N N . ASN A 1 207 ? -19.874 -0.584 37.725 1.00 88.69 207 ASN A N 1
ATOM 1580 C CA . ASN A 1 207 ? -20.808 0.399 38.264 1.00 88.69 207 ASN A CA 1
ATOM 1581 C C . ASN A 1 207 ? -21.601 -0.191 39.436 1.00 88.69 207 ASN A C 1
ATOM 1583 O O . ASN A 1 207 ? -22.235 -1.236 39.317 1.00 88.69 207 ASN A O 1
ATOM 1587 N N . HIS A 1 208 ? -21.605 0.524 40.561 1.00 88.94 208 HIS A N 1
ATOM 1588 C CA . HIS A 1 208 ? -22.347 0.150 41.765 1.00 88.94 208 HIS A CA 1
ATOM 1589 C C . HIS A 1 208 ? -23.864 0.379 41.655 1.00 88.94 208 HIS A C 1
ATOM 1591 O O . HIS A 1 208 ? -24.618 -0.077 42.513 1.00 88.94 208 HIS A O 1
ATOM 1597 N N . ALA A 1 209 ? -24.334 1.089 40.628 1.00 90.62 209 ALA A N 1
ATOM 1598 C CA . ALA A 1 209 ? -25.757 1.210 40.347 1.00 90.62 209 ALA A CA 1
ATOM 1599 C C . ALA A 1 209 ? -26.304 -0.072 39.701 1.00 90.62 209 ALA A C 1
ATOM 1601 O O . ALA A 1 209 ? -25.658 -0.684 38.853 1.00 90.62 209 ALA A O 1
ATOM 1602 N N . VAL A 1 210 ? -27.536 -0.442 40.057 1.00 90.25 210 VAL A N 1
ATOM 1603 C CA . VAL A 1 210 ? -28.265 -1.560 39.440 1.00 90.25 210 VAL A CA 1
ATOM 1604 C C . VAL A 1 210 ? -28.535 -1.244 37.968 1.00 90.25 210 VAL A C 1
ATOM 1606 O O . VAL A 1 210 ? -29.303 -0.330 37.663 1.00 90.25 210 VAL A O 1
ATOM 1609 N N . MET A 1 211 ? -27.938 -2.013 37.055 1.00 90.19 211 MET A N 1
ATOM 1610 C CA . MET A 1 211 ? -28.124 -1.865 35.610 1.00 90.19 211 MET A CA 1
ATOM 1611 C C . MET A 1 211 ? -28.650 -3.164 34.993 1.00 90.19 211 MET A C 1
ATOM 1613 O O . MET A 1 211 ? -28.091 -4.241 35.190 1.00 90.19 211 MET A O 1
ATOM 1617 N N . LEU A 1 212 ? -29.728 -3.046 34.216 1.00 90.19 212 LEU A N 1
ATOM 1618 C CA . LEU A 1 212 ? -30.322 -4.137 33.444 1.00 90.19 212 LEU A CA 1
ATOM 1619 C C . LEU A 1 212 ? -30.429 -3.703 31.984 1.00 90.19 212 LEU A C 1
ATOM 1621 O O . LEU A 1 212 ? -31.005 -2.653 31.692 1.00 90.19 212 LEU A O 1
ATOM 1625 N N . LEU A 1 213 ? -29.910 -4.516 31.069 1.00 88.62 213 LEU A N 1
ATOM 1626 C CA . LEU A 1 213 ? -30.112 -4.336 29.638 1.00 88.62 213 LEU A CA 1
ATOM 1627 C C . LEU A 1 213 ? -31.379 -5.088 29.231 1.00 88.62 213 LEU A C 1
ATOM 1629 O O . LEU A 1 213 ? -31.500 -6.281 29.499 1.00 88.62 213 LEU A O 1
ATOM 1633 N N . LEU A 1 214 ? -32.336 -4.402 28.609 1.00 89.94 214 LEU A N 1
ATOM 1634 C CA . LEU A 1 214 ? -33.633 -4.970 28.240 1.00 89.94 214 LEU A CA 1
ATOM 1635 C C . LEU A 1 214 ? -33.791 -5.025 26.719 1.00 89.94 214 LEU A C 1
ATOM 1637 O O . LEU A 1 214 ? -33.456 -4.072 26.021 1.00 89.94 214 LEU A O 1
ATOM 1641 N N . ASP A 1 215 ? -34.367 -6.117 26.226 1.00 86.12 215 ASP A N 1
ATOM 1642 C CA . ASP A 1 215 ? -34.880 -6.218 24.862 1.00 86.12 215 ASP A CA 1
ATOM 1643 C C . ASP A 1 215 ? -36.137 -5.330 24.743 1.00 86.12 215 ASP A C 1
ATOM 1645 O O . ASP A 1 215 ? -37.098 -5.553 25.494 1.00 86.12 215 ASP A O 1
ATOM 1649 N N . PRO A 1 216 ? -36.156 -4.323 23.851 1.00 81.56 216 PRO A N 1
ATOM 1650 C CA . PRO A 1 216 ? -37.261 -3.373 23.750 1.00 81.56 216 PRO A CA 1
ATOM 1651 C C . PRO A 1 216 ? -38.580 -4.015 23.298 1.00 81.56 216 PRO A C 1
ATOM 1653 O O . PRO A 1 216 ? -39.646 -3.565 23.727 1.00 81.56 216 PRO A O 1
ATOM 1656 N N . ASP A 1 217 ? -38.535 -5.081 22.496 1.00 81.94 217 ASP A N 1
ATOM 1657 C CA . ASP A 1 217 ? -39.736 -5.712 21.942 1.00 81.94 217 ASP A CA 1
ATOM 1658 C C . ASP A 1 217 ? -40.341 -6.712 22.932 1.00 81.94 217 ASP A C 1
ATOM 1660 O O . ASP A 1 217 ? -41.559 -6.766 23.144 1.00 81.94 217 ASP A O 1
ATOM 1664 N N . GLN A 1 218 ? -39.484 -7.506 23.578 1.00 79.81 218 GLN A N 1
ATOM 1665 C CA . GLN A 1 218 ? -39.916 -8.608 24.441 1.00 79.81 218 GLN A CA 1
ATOM 1666 C C . GLN A 1 218 ? -39.895 -8.275 25.940 1.00 79.81 218 GLN A C 1
ATOM 1668 O O . GLN A 1 218 ? -40.499 -9.005 26.737 1.00 79.81 218 GLN A O 1
ATOM 1673 N N . GLY A 1 219 ? -39.212 -7.204 26.350 1.00 80.69 219 GLY A N 1
ATOM 1674 C CA . GLY A 1 219 ? -38.996 -6.859 27.759 1.00 80.69 219 GLY A CA 1
ATOM 1675 C C . GLY A 1 219 ? -38.168 -7.902 28.516 1.00 80.69 219 GLY A C 1
ATOM 1676 O O . GLY A 1 219 ? -38.253 -7.991 29.743 1.00 80.69 219 GLY A O 1
ATOM 1677 N N . ARG A 1 220 ? -37.420 -8.750 27.800 1.00 84.62 220 ARG A N 1
ATOM 1678 C CA . ARG A 1 220 ? -36.524 -9.745 28.398 1.00 84.62 220 ARG A CA 1
ATOM 1679 C C . ARG A 1 220 ? -35.241 -9.057 28.845 1.00 84.62 220 ARG A C 1
ATOM 1681 O O . ARG A 1 220 ? -34.735 -8.201 28.128 1.00 84.62 220 ARG A O 1
ATOM 1688 N N . ILE A 1 221 ? -34.714 -9.449 29.999 1.00 87.19 221 ILE A N 1
ATOM 1689 C CA . ILE A 1 221 ? -33.387 -9.006 30.426 1.00 87.19 221 ILE A CA 1
ATOM 1690 C C . ILE A 1 221 ? -32.358 -9.697 29.526 1.00 87.19 221 ILE A C 1
ATOM 1692 O O . ILE A 1 221 ? -32.284 -10.919 29.476 1.00 87.19 221 ILE A O 1
ATOM 1696 N N . VAL A 1 222 ? -31.618 -8.911 28.758 1.00 87.31 222 VAL A N 1
ATOM 1697 C CA . VAL A 1 222 ? -30.518 -9.375 27.909 1.00 87.31 222 VAL A CA 1
ATOM 1698 C C . VAL A 1 222 ? -29.265 -9.556 28.754 1.00 87.31 222 VAL A C 1
ATOM 1700 O O . VAL A 1 222 ? -28.581 -10.561 28.602 1.00 87.31 222 VAL A O 1
ATOM 1703 N N . ASP A 1 223 ? -29.007 -8.617 29.665 1.00 88.50 223 ASP A N 1
ATOM 1704 C CA . ASP A 1 223 ? -27.819 -8.623 30.516 1.00 88.50 223 ASP A CA 1
ATOM 1705 C C . ASP A 1 223 ? -28.076 -7.895 31.846 1.00 88.50 223 ASP A C 1
ATOM 1707 O O . ASP A 1 223 ? -28.981 -7.056 31.941 1.00 88.50 223 ASP A O 1
ATOM 1711 N N . ALA A 1 224 ? -27.294 -8.214 32.873 1.00 90.25 224 ALA A N 1
ATOM 1712 C CA . ALA A 1 224 ? -27.389 -7.640 34.210 1.00 90.25 224 ALA A CA 1
ATOM 1713 C C . ALA A 1 224 ? -25.995 -7.488 34.823 1.00 90.25 224 ALA A C 1
ATOM 1715 O O . ALA A 1 224 ? -25.237 -8.454 34.877 1.00 90.25 224 ALA A O 1
ATOM 1716 N N . ASN A 1 225 ? -25.677 -6.294 35.327 1.00 92.50 225 ASN A N 1
ATOM 1717 C CA . ASN A 1 225 ? -24.374 -6.061 35.942 1.00 92.50 225 ASN A CA 1
ATOM 1718 C C . ASN A 1 225 ? -24.263 -6.724 37.336 1.00 92.50 225 ASN A C 1
ATOM 1720 O O . ASN A 1 225 ? -25.285 -7.110 37.918 1.00 92.50 225 ASN A O 1
ATOM 1724 N N . PRO A 1 226 ? -23.052 -6.846 37.917 1.00 92.31 226 PRO A N 1
ATOM 1725 C CA . PRO A 1 226 ? -22.860 -7.436 39.244 1.00 92.31 226 PRO A CA 1
ATOM 1726 C C . PRO A 1 226 ? -23.701 -6.764 40.337 1.00 92.31 226 PRO A C 1
ATOM 1728 O O . PRO A 1 226 ? -24.366 -7.457 41.099 1.00 92.31 226 PRO A O 1
ATOM 1731 N N . ALA A 1 227 ? -23.794 -5.428 40.341 1.00 90.50 227 ALA A N 1
ATOM 1732 C CA . ALA A 1 227 ? -24.627 -4.700 41.300 1.00 90.50 227 ALA A CA 1
ATOM 1733 C C . ALA A 1 227 ? -26.120 -5.072 41.204 1.00 90.50 227 ALA A C 1
ATOM 1735 O O . ALA A 1 227 ? -26.811 -5.139 42.221 1.00 90.50 227 ALA A O 1
ATOM 1736 N N . ALA A 1 228 ? -26.638 -5.350 40.002 1.00 90.06 228 ALA A N 1
ATOM 1737 C CA . ALA 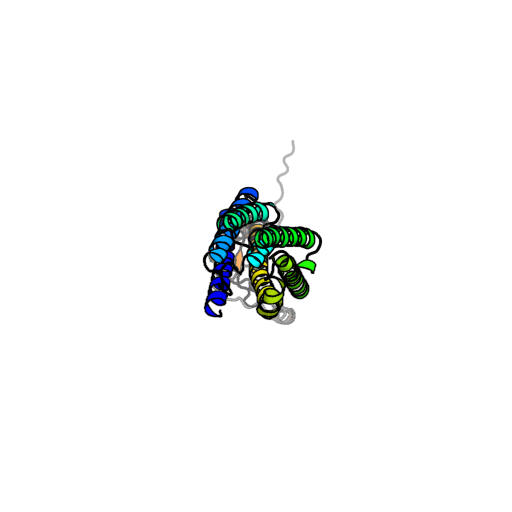A 1 228 ? -27.991 -5.869 39.830 1.00 90.06 228 ALA A CA 1
ATOM 1738 C C . ALA A 1 228 ? -28.130 -7.304 40.351 1.00 90.06 228 ALA A C 1
ATOM 1740 O O . ALA A 1 228 ? -29.141 -7.627 40.976 1.00 90.06 228 ALA A O 1
ATOM 1741 N N . CYS A 1 229 ? -27.130 -8.155 40.123 1.00 90.19 229 CYS A N 1
ATOM 1742 C CA . CYS A 1 229 ? -27.123 -9.516 40.656 1.00 90.19 229 CYS A CA 1
ATOM 1743 C C . CYS A 1 229 ? -27.161 -9.513 42.189 1.00 90.19 229 CYS A C 1
ATOM 1745 O O . CYS A 1 229 ? -27.988 -10.216 42.771 1.00 90.19 229 CYS A O 1
ATOM 1747 N N . ASP A 1 230 ? -26.347 -8.666 42.821 1.00 89.50 230 ASP A N 1
ATOM 1748 C CA . ASP A 1 230 ? -26.287 -8.502 44.275 1.00 89.50 230 ASP A CA 1
ATOM 1749 C C . ASP A 1 230 ? -27.594 -7.931 44.833 1.00 89.50 230 ASP A C 1
ATOM 1751 O O . ASP A 1 230 ? -28.134 -8.438 45.815 1.00 89.50 230 ASP A O 1
ATOM 1755 N N . PHE A 1 231 ? -28.149 -6.910 44.173 1.00 89.81 231 PHE A N 1
ATOM 1756 C CA . PHE A 1 231 ? -29.392 -6.272 44.600 1.00 89.81 231 PHE A CA 1
ATOM 1757 C C . PHE A 1 231 ? -30.603 -7.207 44.505 1.00 89.81 231 PHE A C 1
ATOM 1759 O O . PHE A 1 231 ? -31.425 -7.256 45.419 1.00 89.81 231 PHE A O 1
ATOM 1766 N N . TYR A 1 232 ? -30.741 -7.942 43.397 1.00 86.12 232 TYR A N 1
ATOM 1767 C CA . TYR A 1 232 ? -31.868 -8.856 43.210 1.00 86.12 232 TYR A CA 1
ATOM 1768 C C . TYR A 1 232 ? -31.639 -10.220 43.882 1.00 86.12 232 TYR A C 1
ATOM 1770 O O . TYR A 1 232 ? -32.615 -10.930 44.133 1.00 86.12 232 TYR A O 1
ATOM 1778 N N . GLY A 1 233 ? -30.391 -10.598 44.176 1.00 85.50 233 GLY A N 1
ATOM 1779 C CA . GLY A 1 233 ? -30.016 -11.883 44.777 1.00 85.50 233 GLY A CA 1
ATOM 1780 C C . GLY A 1 233 ? -30.028 -13.063 43.798 1.00 85.50 233 GLY A C 1
ATOM 1781 O O . GLY A 1 233 ? -30.149 -14.217 44.211 1.00 85.50 233 GLY A O 1
ATOM 1782 N N . TRP A 1 234 ? -29.949 -12.796 42.491 1.00 86.81 234 TRP A N 1
ATOM 1783 C CA . TRP A 1 234 ? -29.966 -13.825 41.447 1.00 86.81 234 TRP A CA 1
ATOM 1784 C C . TRP A 1 234 ? -28.718 -13.699 40.572 1.00 86.81 234 TRP A C 1
ATOM 1786 O O . TRP A 1 234 ? -28.358 -12.584 40.204 1.00 86.81 234 TRP A O 1
ATOM 1796 N N . PRO A 1 235 ? -28.095 -14.819 40.164 1.00 85.50 235 PRO A N 1
ATOM 1797 C CA . PRO A 1 235 ? -27.008 -14.779 39.194 1.00 85.50 235 PRO A CA 1
ATOM 1798 C C . PRO A 1 235 ? -27.514 -14.283 37.831 1.00 85.50 235 PRO A C 1
ATOM 1800 O O . PRO A 1 235 ? -28.679 -14.516 37.478 1.00 85.50 235 PRO A O 1
ATOM 1803 N N . ALA A 1 236 ? -26.627 -13.659 37.050 1.00 82.00 236 ALA A N 1
ATOM 1804 C CA . ALA A 1 236 ? -26.930 -13.066 35.744 1.00 82.00 236 ALA A CA 1
ATOM 1805 C C . ALA A 1 236 ? -27.702 -14.022 34.812 1.00 82.00 236 ALA A C 1
ATOM 1807 O O . ALA A 1 236 ? -28.713 -13.631 34.230 1.00 82.00 236 ALA A O 1
ATOM 1808 N N . ASP A 1 237 ? -27.331 -15.306 34.772 1.00 81.75 237 ASP A N 1
ATOM 1809 C CA . ASP A 1 237 ? -28.003 -16.342 33.967 1.00 81.75 237 ASP A CA 1
ATOM 1810 C C . ASP A 1 237 ? -29.472 -16.581 34.341 1.00 81.75 237 ASP A C 1
ATOM 1812 O O . ASP A 1 237 ? -30.286 -16.989 33.506 1.00 81.75 237 ASP A O 1
ATOM 1816 N N . ARG A 1 238 ? -29.836 -16.372 35.613 1.00 81.94 238 ARG A N 1
ATOM 1817 C CA . ARG A 1 238 ? -31.236 -16.452 36.048 1.00 81.94 238 ARG A CA 1
ATOM 1818 C C . ARG A 1 238 ? -31.977 -15.147 35.815 1.00 81.94 238 ARG A C 1
ATOM 1820 O O . ARG A 1 238 ? -33.170 -15.210 35.520 1.00 81.94 238 ARG A O 1
ATOM 1827 N N . LEU A 1 239 ? -31.309 -14.000 35.925 1.00 81.19 239 LEU A N 1
ATOM 1828 C CA . LEU A 1 239 ? -31.910 -12.7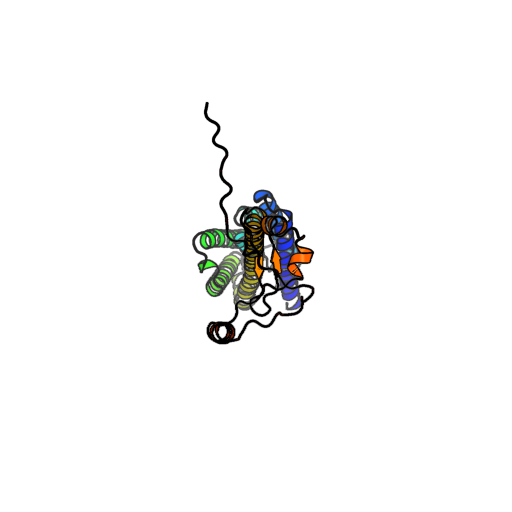04 35.603 1.00 81.19 239 LEU A CA 1
ATOM 1829 C C . LEU A 1 239 ? -32.224 -12.597 34.108 1.00 81.19 239 LEU A C 1
ATOM 1831 O O . LEU A 1 239 ? -33.339 -12.219 33.761 1.00 81.19 239 LEU A O 1
ATOM 1835 N N . SER A 1 240 ? -31.322 -13.041 33.233 1.00 76.44 240 SER A N 1
ATOM 1836 C CA . SER A 1 240 ? -31.494 -13.001 31.773 1.00 76.44 240 SER A CA 1
ATOM 1837 C C . SER A 1 240 ? -32.633 -13.892 31.249 1.00 76.44 240 SER A C 1
ATOM 1839 O O . SER A 1 240 ? -33.211 -13.667 30.183 1.00 76.44 240 SER A O 1
ATOM 1841 N N . ARG A 1 241 ? -33.041 -14.899 32.029 1.00 75.94 241 ARG A N 1
ATOM 1842 C CA . ARG A 1 241 ? -34.211 -15.745 31.730 1.00 75.94 241 ARG A CA 1
ATOM 1843 C C . ARG A 1 241 ? -35.541 -15.121 32.152 1.00 75.94 241 ARG A C 1
ATOM 1845 O O . ARG A 1 241 ? -36.595 -15.686 31.857 1.00 75.94 241 ARG A O 1
ATOM 1852 N N . ARG A 1 242 ? -35.524 -13.976 32.838 1.00 72.44 242 ARG A N 1
ATOM 1853 C CA . ARG A 1 242 ? -36.728 -13.298 33.325 1.00 72.44 242 ARG A CA 1
ATOM 1854 C C . ARG A 1 242 ? -37.123 -12.132 32.422 1.00 72.44 242 ARG A C 1
ATOM 1856 O O . ARG A 1 242 ? -36.309 -11.529 31.725 1.00 72.44 242 ARG A O 1
ATOM 1863 N N . ARG A 1 243 ? -38.419 -11.814 32.443 1.00 73.25 243 ARG A N 1
ATOM 1864 C CA . ARG A 1 243 ? -38.983 -10.623 31.799 1.00 73.25 243 ARG A CA 1
ATOM 1865 C C . ARG A 1 243 ? -39.268 -9.557 32.837 1.00 73.25 243 ARG A C 1
ATOM 1867 O O . ARG A 1 243 ? -39.824 -9.865 33.891 1.00 73.25 243 ARG A O 1
ATOM 1874 N N . PHE A 1 244 ? -38.921 -8.322 32.507 1.00 70.31 244 PHE A N 1
ATOM 1875 C CA . PHE A 1 244 ? -39.301 -7.172 33.304 1.00 70.31 244 PHE A CA 1
ATOM 1876 C C . PHE A 1 244 ? -40.801 -6.896 33.088 1.00 70.31 244 PHE A C 1
ATOM 1878 O O . PHE A 1 244 ? -41.258 -6.900 31.938 1.00 70.31 244 PHE A O 1
ATOM 1885 N N . PRO A 1 245 ? -41.603 -6.685 34.147 1.00 62.97 245 PRO A N 1
ATOM 1886 C CA . PRO A 1 245 ? -43.026 -6.420 33.987 1.00 62.97 245 PRO A CA 1
ATOM 1887 C C . PRO A 1 245 ? -43.238 -5.124 33.195 1.00 62.97 245 PRO A C 1
ATOM 1889 O O . PRO A 1 245 ? -42.878 -4.032 33.640 1.00 62.97 245 PRO A O 1
ATOM 1892 N N . ARG A 1 246 ? -43.832 -5.238 32.003 1.00 56.81 246 ARG A N 1
ATOM 1893 C CA . ARG A 1 246 ? -44.135 -4.093 31.141 1.00 56.81 246 ARG A CA 1
ATOM 1894 C C . ARG A 1 246 ? -45.169 -3.207 31.841 1.00 56.81 246 ARG A C 1
ATOM 1896 O O . ARG A 1 246 ? -46.275 -3.658 32.142 1.00 56.81 246 ARG A O 1
ATOM 1903 N N . ARG A 1 247 ? -44.814 -1.948 32.122 1.00 51.53 247 ARG A N 1
ATOM 1904 C CA . ARG A 1 247 ? -45.733 -0.984 32.747 1.00 51.53 247 ARG A CA 1
ATOM 1905 C C . ARG A 1 247 ? -46.965 -0.827 31.834 1.00 51.53 247 ARG A C 1
ATOM 1907 O O . ARG A 1 247 ? -46.784 -0.589 30.637 1.00 51.53 247 ARG A O 1
ATOM 1914 N N . PRO A 1 248 ? -48.200 -1.003 32.336 1.00 49.59 248 PRO A N 1
ATOM 1915 C CA . PRO A 1 248 ? -49.390 -0.906 31.498 1.00 49.59 248 PRO A CA 1
ATOM 1916 C C . PRO A 1 248 ? -49.527 0.504 30.912 1.00 49.59 248 PRO A C 1
ATOM 1918 O O . PRO A 1 248 ? -49.149 1.487 31.554 1.00 49.59 248 PRO A O 1
ATOM 1921 N N . SER A 1 249 ? -50.077 0.606 29.696 1.00 48.84 249 SER A N 1
ATOM 1922 C CA . SER A 1 249 ? -50.347 1.902 29.065 1.00 48.84 249 SER A CA 1
ATOM 1923 C C . SER A 1 249 ? -51.280 2.754 29.947 1.00 48.84 249 SER A C 1
ATOM 1925 O O . SER A 1 249 ? -52.096 2.195 30.692 1.00 48.84 249 SER A O 1
ATOM 1927 N N . PRO A 1 250 ? -51.227 4.098 29.864 1.00 52.03 250 PRO A N 1
ATOM 1928 C CA . PRO A 1 250 ? -52.083 4.980 30.668 1.00 52.03 250 PRO A CA 1
ATOM 1929 C C . PRO A 1 250 ? -53.591 4.703 30.511 1.00 52.03 250 PRO A C 1
ATOM 1931 O O . PRO A 1 250 ? -54.382 4.962 31.417 1.00 52.03 250 PRO A O 1
ATOM 1934 N N . ALA A 1 251 ? -54.006 4.143 29.370 1.00 54.06 251 ALA A N 1
ATOM 1935 C CA . ALA A 1 251 ? -55.386 3.726 29.129 1.00 54.06 251 ALA A CA 1
ATOM 1936 C C . ALA A 1 251 ? -55.762 2.449 29.911 1.00 54.06 251 ALA A C 1
ATOM 1938 O O . ALA A 1 251 ? -56.870 2.344 30.441 1.00 54.06 251 ALA A O 1
ATOM 1939 N N . ALA A 1 252 ? -54.833 1.497 30.037 1.00 52.22 252 ALA A N 1
ATOM 1940 C CA . ALA A 1 252 ? -55.033 0.257 30.784 1.00 52.22 252 ALA A CA 1
ATOM 1941 C C . ALA A 1 252 ? -55.009 0.476 32.310 1.00 52.22 252 ALA A C 1
ATOM 1943 O O . ALA A 1 252 ? -55.748 -0.191 33.037 1.00 52.22 252 ALA A O 1
ATOM 1944 N N . SER A 1 253 ? -54.227 1.443 32.807 1.00 51.25 253 SER A N 1
ATOM 1945 C CA . SER A 1 253 ? -54.196 1.793 34.237 1.00 51.25 253 SER A CA 1
ATOM 1946 C C . SER A 1 253 ? -55.507 2.431 34.721 1.00 51.25 253 SER A C 1
ATOM 1948 O O . SER A 1 253 ? -55.982 2.092 35.805 1.00 51.25 253 SER A O 1
ATOM 1950 N N . ARG A 1 254 ? -56.162 3.265 33.896 1.00 49.16 254 ARG A N 1
ATOM 1951 C CA . ARG A 1 254 ? -57.478 3.864 34.211 1.00 49.16 254 ARG A CA 1
ATOM 1952 C C . ARG A 1 254 ? -58.606 2.838 34.333 1.00 49.16 254 ARG A C 1
ATOM 1954 O O . ARG A 1 254 ? -59.490 3.004 35.168 1.00 49.16 254 ARG A O 1
ATOM 1961 N N . ARG A 1 255 ? -58.576 1.769 33.530 1.00 49.06 255 ARG A N 1
ATOM 1962 C CA . ARG A 1 255 ? -59.558 0.671 33.600 1.00 49.06 255 ARG A CA 1
ATOM 1963 C C 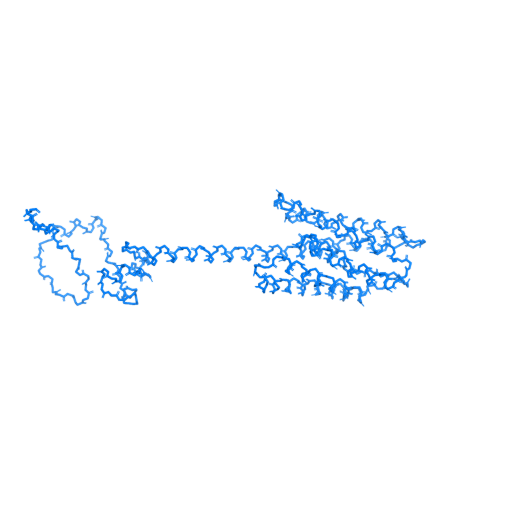. ARG A 1 255 ? -59.380 -0.182 34.859 1.00 49.06 255 ARG A C 1
ATOM 1965 O O . ARG A 1 255 ? -60.367 -0.618 35.440 1.00 49.06 255 ARG A O 1
ATOM 1972 N N . ARG A 1 256 ? -58.135 -0.373 35.307 1.00 51.81 256 ARG A N 1
ATOM 1973 C CA . ARG A 1 256 ? -57.802 -1.157 36.508 1.00 51.81 256 ARG A CA 1
ATOM 1974 C C . ARG A 1 256 ? -58.125 -0.422 37.813 1.00 51.81 256 ARG A C 1
ATOM 1976 O O . ARG A 1 256 ? -58.485 -1.072 38.782 1.00 51.81 256 ARG A O 1
ATOM 1983 N N . ALA A 1 257 ? -58.064 0.911 37.820 1.00 52.84 257 ALA A N 1
ATOM 1984 C CA . ALA A 1 257 ? -58.441 1.731 38.975 1.00 52.84 257 ALA A CA 1
ATOM 1985 C C . ALA A 1 257 ? -59.959 1.755 39.264 1.00 52.84 257 ALA A C 1
ATOM 1987 O O . ALA A 1 257 ? -60.359 2.158 40.350 1.00 52.84 257 ALA A O 1
ATOM 1988 N N . LYS A 1 258 ? -60.806 1.340 38.308 1.00 47.56 258 LYS A N 1
ATOM 1989 C CA . LYS A 1 258 ? -62.275 1.314 38.448 1.00 47.56 258 LYS A CA 1
ATOM 1990 C C . LYS A 1 258 ? -62.869 -0.078 38.708 1.00 47.56 258 LYS A C 1
ATOM 1992 O O . LYS A 1 258 ? -64.082 -0.182 38.853 1.00 47.56 258 LYS A O 1
ATOM 1997 N N . ALA A 1 259 ? -62.062 -1.137 38.744 1.00 43.69 259 ALA A N 1
ATOM 1998 C CA . ALA A 1 259 ? -62.549 -2.485 39.034 1.00 43.69 259 ALA A CA 1
ATOM 1999 C C . ALA A 1 259 ? -62.501 -2.754 40.552 1.00 43.69 259 ALA A C 1
ATOM 2001 O O . ALA A 1 259 ? -61.477 -2.448 41.169 1.00 43.69 259 ALA A O 1
ATOM 2002 N N . PRO A 1 260 ? -63.556 -3.321 41.170 1.00 43.16 260 PRO A N 1
ATOM 2003 C CA . PRO A 1 260 ? -63.505 -3.723 42.572 1.00 43.16 260 PRO A CA 1
ATOM 2004 C C . PRO A 1 260 ? -62.431 -4.801 42.768 1.00 43.16 260 PRO A C 1
ATOM 2006 O O . PRO A 1 260 ? -62.253 -5.682 41.925 1.00 43.16 260 PRO A O 1
ATOM 2009 N N . ALA A 1 261 ? -61.688 -4.703 43.870 1.00 45.06 261 ALA A N 1
ATOM 2010 C CA . ALA A 1 261 ? -60.601 -5.617 44.193 1.00 45.06 261 ALA A CA 1
ATOM 2011 C C . ALA A 1 261 ? -61.144 -7.031 44.453 1.00 45.06 261 ALA A C 1
ATOM 2013 O O . ALA A 1 261 ? -61.625 -7.333 45.540 1.00 45.06 261 ALA A O 1
ATOM 2014 N N . SER A 1 262 ? -61.055 -7.912 43.459 1.00 39.78 262 SER A N 1
ATOM 2015 C CA . SER A 1 262 ? -61.173 -9.354 43.673 1.00 39.78 262 SER A CA 1
ATOM 2016 C C . SER A 1 262 ? -59.820 -9.914 44.134 1.00 39.78 262 SER A C 1
ATOM 2018 O O . SER A 1 262 ? -58.797 -9.550 43.538 1.00 39.78 262 SER A O 1
ATOM 2020 N N . PRO A 1 263 ? -59.768 -10.819 45.125 1.00 35.53 263 PRO A N 1
ATOM 2021 C CA . PRO A 1 263 ? -58.528 -11.489 45.495 1.00 35.53 263 PRO A CA 1
ATOM 2022 C C . PRO A 1 263 ? -58.061 -12.369 44.326 1.00 35.53 263 PRO A C 1
ATOM 2024 O O . PRO A 1 263 ? -58.747 -13.303 43.919 1.00 35.53 263 PRO A O 1
ATOM 2027 N N . SER A 1 264 ? -56.905 -12.043 43.744 1.00 36.81 264 SER A N 1
ATOM 2028 C CA . SER A 1 264 ? -56.262 -12.892 42.736 1.00 36.81 264 SER A CA 1
ATOM 2029 C C . SER A 1 264 ? -55.613 -14.090 43.432 1.00 36.81 264 SER A C 1
ATOM 2031 O O . SER A 1 264 ? -54.914 -13.880 44.427 1.00 36.81 264 SER A O 1
ATOM 2033 N N . PRO A 1 265 ? -55.755 -15.322 42.911 1.00 32.50 265 PRO A N 1
ATOM 2034 C CA . PRO A 1 265 ? -54.966 -16.445 43.387 1.00 32.50 265 PRO A CA 1
ATOM 2035 C C . PRO A 1 265 ? -53.486 -16.180 43.089 1.00 32.50 265 PRO A C 1
ATOM 2037 O O . PRO A 1 265 ? -53.140 -15.534 42.091 1.00 32.50 265 PRO A O 1
ATOM 2040 N N . ALA A 1 266 ? -52.620 -16.642 43.987 1.00 35.03 266 ALA A N 1
ATOM 2041 C CA . ALA A 1 266 ? -51.175 -16.538 43.865 1.00 35.03 266 ALA A CA 1
ATOM 2042 C C . ALA A 1 266 ? -50.709 -17.172 42.544 1.00 35.03 266 ALA A C 1
ATOM 2044 O O . ALA A 1 266 ? -50.781 -18.386 42.362 1.00 35.03 266 ALA A O 1
ATOM 2045 N N . ALA A 1 267 ? -50.232 -16.347 41.612 1.00 31.30 267 ALA A N 1
ATOM 2046 C CA . ALA A 1 267 ? -49.534 -16.827 40.429 1.00 31.30 267 ALA A CA 1
ATOM 2047 C C . ALA A 1 267 ? -48.109 -17.249 40.838 1.00 31.30 267 ALA A C 1
ATOM 2049 O O . ALA A 1 267 ? -47.371 -16.418 41.379 1.00 31.30 267 ALA A O 1
ATOM 2050 N N . PRO A 1 268 ? -47.680 -18.498 40.584 1.00 35.00 268 PRO A N 1
ATOM 2051 C CA . PRO A 1 268 ? -46.314 -18.904 40.867 1.00 35.00 268 PRO A CA 1
ATOM 2052 C C . PRO A 1 268 ? -45.390 -18.240 39.835 1.00 35.00 268 PRO A C 1
ATOM 2054 O O . PRO A 1 268 ? -45.473 -18.515 38.641 1.00 35.00 268 PRO A O 1
ATOM 2057 N N . GLY A 1 269 ? -44.522 -17.331 40.288 1.00 38.12 269 GLY A N 1
ATOM 2058 C CA . GLY A 1 269 ? -43.444 -16.755 39.467 1.00 38.12 269 GLY A CA 1
ATOM 2059 C C . GLY A 1 269 ? -43.602 -15.294 39.025 1.00 38.12 269 GLY A C 1
ATOM 2060 O O . GLY A 1 269 ? -42.806 -14.824 38.212 1.00 38.12 269 GLY A O 1
ATOM 2061 N N . GLY A 1 270 ? -44.579 -14.552 39.551 1.00 28.11 270 GLY A N 1
ATOM 2062 C CA . GLY A 1 270 ? -44.705 -13.108 39.318 1.00 28.11 270 GLY A CA 1
ATOM 2063 C C . GLY A 1 270 ? -43.763 -12.286 40.201 1.00 28.11 270 GLY A C 1
ATOM 2064 O O . GLY A 1 270 ? -43.606 -12.571 41.384 1.00 28.11 270 GLY A O 1
ATOM 2065 N N . TRP A 1 271 ? -43.147 -11.246 39.637 1.00 41.62 271 TRP A N 1
ATOM 2066 C CA . TRP A 1 271 ? -42.343 -10.280 40.384 1.00 41.62 271 TRP A CA 1
ATOM 2067 C C . TRP A 1 271 ? -43.226 -9.598 41.438 1.00 41.62 271 TRP A C 1
ATOM 2069 O O . TRP A 1 271 ? -44.076 -8.774 41.092 1.00 41.62 271 TRP A O 1
ATOM 2079 N N . SER A 1 272 ? -43.023 -9.904 42.720 1.00 29.97 272 SER A N 1
ATOM 2080 C CA . SER A 1 272 ? -43.468 -9.012 43.784 1.00 29.97 272 SER A CA 1
ATOM 2081 C C . SER A 1 272 ? -42.558 -7.793 43.728 1.00 29.97 272 SER A C 1
ATOM 2083 O O . SER A 1 272 ? -41.409 -7.829 44.164 1.00 29.97 272 SER A O 1
ATOM 2085 N N . CYS A 1 273 ? -43.055 -6.721 43.122 1.00 31.53 273 CYS A N 1
ATOM 2086 C CA . CYS A 1 273 ? -42.465 -5.408 43.296 1.00 31.53 273 CYS A CA 1
ATOM 2087 C C . CYS A 1 273 ? -42.450 -5.154 44.810 1.00 31.53 273 CYS A C 1
ATOM 2089 O O . CYS A 1 273 ? -43.520 -5.013 45.403 1.00 31.53 273 CYS A O 1
ATOM 2091 N N . CYS A 1 274 ? -41.273 -5.170 45.443 1.00 30.86 274 CYS A N 1
ATOM 2092 C CA . CYS A 1 274 ? -41.101 -4.692 46.811 1.00 30.86 274 CYS A CA 1
ATOM 2093 C C . CYS A 1 274 ? -41.367 -3.184 46.819 1.00 30.86 274 CYS A C 1
ATOM 2095 O O . CYS A 1 274 ? -40.457 -2.368 46.876 1.00 30.86 274 CYS A O 1
ATOM 2097 N N . ALA A 1 275 ? -42.639 -2.809 46.741 1.00 29.97 275 ALA A N 1
ATOM 2098 C CA . ALA A 1 275 ? -43.135 -1.548 47.246 1.00 29.97 275 ALA A CA 1
ATOM 2099 C C . ALA A 1 275 ? -43.413 -1.738 48.743 1.00 29.97 275 ALA A C 1
ATOM 2101 O O . ALA A 1 275 ? -44.549 -1.644 49.195 1.00 29.97 275 ALA A O 1
ATOM 2102 N N . SER A 1 276 ? -42.378 -2.068 49.517 1.00 27.73 276 SER A N 1
ATOM 2103 C CA . SER A 1 276 ? -42.399 -1.765 50.944 1.00 27.73 276 SER A CA 1
ATOM 2104 C C . SER A 1 276 ? -42.198 -0.252 51.059 1.00 27.73 276 SER A C 1
ATOM 2106 O O . SER A 1 276 ? -41.192 0.245 50.540 1.00 27.73 276 SER A O 1
ATOM 2108 N N . PRO A 1 277 ? -43.134 0.506 51.659 1.00 28.41 277 PRO A N 1
ATOM 2109 C CA . PRO A 1 277 ? -42.919 1.922 51.895 1.00 28.41 277 PRO A CA 1
ATOM 2110 C C . PRO A 1 277 ? -41.642 2.078 52.715 1.00 28.41 277 PRO A C 1
ATOM 2112 O O . PRO A 1 277 ? -41.444 1.416 53.730 1.00 28.41 277 PRO A O 1
ATOM 2115 N N . TRP A 1 278 ? -40.752 2.917 52.204 1.00 30.23 278 TRP A N 1
ATOM 2116 C CA . TRP A 1 278 ? -39.502 3.308 52.832 1.00 30.23 278 TRP A CA 1
ATOM 2117 C C . TRP A 1 278 ? -39.821 3.925 54.205 1.00 30.23 278 TRP A C 1
ATOM 2119 O O . TRP A 1 278 ? -40.180 5.096 54.296 1.00 30.23 278 TRP A O 1
ATOM 2129 N N . THR A 1 279 ? -39.744 3.147 55.284 1.00 28.39 279 THR A N 1
ATOM 2130 C CA . THR A 1 279 ? -39.643 3.694 56.642 1.00 28.39 279 THR A CA 1
ATOM 2131 C C . THR A 1 279 ? -38.160 3.882 56.940 1.00 28.39 279 THR A C 1
ATOM 2133 O O . THR A 1 279 ? -37.441 2.880 57.009 1.00 28.39 279 THR A O 1
ATOM 2136 N N . PRO A 1 280 ? -37.658 5.122 57.082 1.00 29.05 280 PRO A N 1
ATOM 2137 C CA . PRO A 1 280 ? -36.263 5.338 57.427 1.00 29.05 280 PRO A CA 1
ATOM 2138 C C . PRO A 1 280 ? -36.017 4.765 58.824 1.00 29.05 280 PRO A C 1
ATOM 2140 O O . PRO A 1 280 ? -36.657 5.168 59.795 1.00 29.05 280 PRO A O 1
ATOM 2143 N N . ALA A 1 281 ? -35.103 3.799 58.920 1.00 31.78 281 ALA A N 1
ATOM 2144 C CA . ALA A 1 281 ? -34.643 3.278 60.196 1.00 31.78 281 ALA A CA 1
ATOM 2145 C C . ALA A 1 281 ? -34.022 4.427 61.006 1.00 31.78 281 ALA A C 1
ATOM 2147 O O . ALA A 1 281 ? -33.060 5.071 60.580 1.00 31.78 281 ALA A O 1
ATOM 2148 N N . SER A 1 282 ? -34.606 4.701 62.170 1.00 35.19 282 SER A N 1
ATOM 2149 C CA . SER A 1 282 ? -34.100 5.642 63.162 1.00 35.19 282 SER A CA 1
ATOM 2150 C C . SER A 1 282 ? -32.661 5.285 63.543 1.00 35.19 282 SER A C 1
ATOM 2152 O O . SER A 1 282 ? -32.406 4.198 64.062 1.00 35.19 282 SER A O 1
ATOM 2154 N N . ARG A 1 283 ? -31.719 6.207 63.309 1.00 34.62 283 ARG A N 1
ATOM 2155 C CA . ARG A 1 283 ? -30.364 6.132 63.877 1.00 34.62 283 ARG A CA 1
ATOM 2156 C C . ARG A 1 283 ? -30.464 6.116 65.412 1.00 34.62 283 ARG A C 1
ATOM 2158 O O . ARG A 1 283 ? -31.153 6.982 65.954 1.00 34.62 283 ARG A O 1
ATOM 2165 N N . PRO A 1 284 ? -29.767 5.218 66.130 1.00 33.03 284 PRO A N 1
ATOM 2166 C CA . PRO A 1 284 ? -29.622 5.357 67.568 1.00 33.03 284 PRO A CA 1
ATOM 2167 C C . PRO A 1 284 ? -28.728 6.565 67.858 1.00 33.03 284 PRO A C 1
ATOM 2169 O O . PRO A 1 284 ? -27.610 6.672 67.356 1.00 33.03 284 PRO A O 1
ATOM 2172 N N . SER A 1 285 ? -29.242 7.495 68.659 1.00 38.31 285 SER A N 1
ATOM 2173 C CA . SER A 1 285 ? -28.485 8.619 69.192 1.00 38.31 285 SER A CA 1
ATOM 2174 C C . SER A 1 285 ? -27.474 8.117 70.224 1.00 38.31 285 SER A C 1
ATOM 2176 O O . SER A 1 285 ? -27.830 7.868 71.376 1.00 38.31 285 SER A O 1
ATOM 2178 N N . THR A 1 286 ? -26.204 8.003 69.857 1.00 37.19 286 THR A N 1
ATOM 2179 C CA . THR A 1 286 ? -25.128 7.938 70.849 1.00 37.19 286 THR A CA 1
ATOM 2180 C C . THR A 1 286 ? -24.678 9.357 71.173 1.00 37.19 286 THR A C 1
ATOM 2182 O O . THR A 1 286 ? -23.911 9.972 70.438 1.00 37.19 286 THR A O 1
ATOM 2185 N N . ARG A 1 287 ? -25.209 9.882 72.284 1.00 37.19 287 ARG A N 1
ATOM 2186 C CA . ARG A 1 287 ? -24.571 10.937 73.077 1.00 37.19 287 ARG A CA 1
ATOM 2187 C C . ARG A 1 287 ? -23.320 10.347 73.731 1.00 37.19 287 ARG A C 1
ATOM 2189 O O . ARG A 1 287 ? -23.470 9.474 74.584 1.00 37.19 287 ARG A O 1
ATOM 2196 N N . ARG A 1 288 ? -22.147 10.865 73.384 1.00 37.50 288 ARG A N 1
ATOM 2197 C CA . ARG A 1 288 ? -21.095 11.390 74.278 1.00 37.50 288 ARG A CA 1
ATOM 2198 C C . ARG A 1 288 ? -19.849 11.690 73.462 1.00 37.50 288 ARG A C 1
ATOM 2200 O O . ARG A 1 288 ? -19.532 10.872 72.576 1.00 37.50 288 ARG A O 1
#

pLDDT: mean 79.21, std 18.96, range [27.73, 97.38]